Protein AF-A0A2N9EE31-F1 (afdb_monomer_lite)

Structure (mmCIF, N/CA/C/O backbone):
data_AF-A0A2N9EE31-F1
#
_entry.id   AF-A0A2N9EE31-F1
#
loop_
_atom_site.group_PDB
_atom_site.id
_atom_site.type_symbol
_atom_site.label_atom_id
_atom_site.label_alt_id
_atom_site.label_comp_id
_atom_site.label_asym_id
_atom_site.label_entity_id
_atom_site.label_seq_id
_atom_site.pdbx_PDB_ins_code
_atom_site.Cartn_x
_atom_site.Cartn_y
_atom_site.Cartn_z
_atom_site.occupancy
_atom_site.B_iso_or_equiv
_atom_site.auth_seq_id
_atom_site.auth_comp_id
_atom_site.auth_asym_id
_atom_site.auth_atom_id
_atom_site.pdbx_PDB_model_num
ATOM 1 N N . MET A 1 1 ? -12.159 -0.636 10.890 1.00 66.38 1 MET A N 1
ATOM 2 C CA . MET A 1 1 ? -12.878 0.105 11.942 1.00 66.38 1 MET A CA 1
ATOM 3 C C . MET A 1 1 ? -12.989 1.583 11.592 1.00 66.38 1 MET A C 1
ATOM 5 O O . MET A 1 1 ? -14.072 2.003 11.221 1.00 66.38 1 MET A O 1
ATOM 9 N N . TRP A 1 2 ? -11.885 2.339 11.594 1.00 77.56 2 TRP A N 1
ATOM 10 C CA . TRP A 1 2 ? -11.902 3.805 11.440 1.00 77.56 2 TRP A CA 1
ATOM 11 C C . TRP A 1 2 ? -12.565 4.321 10.157 1.00 77.56 2 TRP A C 1
ATOM 13 O O . TRP A 1 2 ? -13.360 5.248 10.208 1.00 77.56 2 TRP A O 1
ATOM 23 N N . LEU A 1 3 ? -12.313 3.660 9.021 1.00 80.19 3 LEU A N 1
ATOM 24 C CA . LEU A 1 3 ? -12.862 4.041 7.709 1.00 80.19 3 LEU A CA 1
ATOM 25 C C . LEU A 1 3 ? -14.396 3.980 7.617 1.00 80.19 3 LEU A C 1
ATOM 27 O O . LEU A 1 3 ? -14.963 4.427 6.628 1.00 80.19 3 LEU A O 1
ATOM 31 N N . LYS A 1 4 ? -15.066 3.362 8.595 1.00 77.62 4 LYS A N 1
ATOM 32 C CA . LYS A 1 4 ? -16.527 3.205 8.635 1.00 77.62 4 LYS A CA 1
ATOM 33 C C . LYS A 1 4 ? -17.184 4.123 9.668 1.00 77.62 4 LYS A C 1
ATOM 35 O O . LYS A 1 4 ? -18.360 3.956 9.961 1.00 77.62 4 LYS A O 1
ATOM 40 N N . THR A 1 5 ? -16.422 5.027 10.277 1.00 80.38 5 THR A N 1
ATOM 41 C CA . THR A 1 5 ? -16.900 5.906 11.344 1.00 80.38 5 THR A CA 1
ATOM 42 C C . THR A 1 5 ? -17.135 7.308 10.805 1.00 80.38 5 THR A C 1
ATOM 44 O O . THR A 1 5 ? -16.243 7.887 10.184 1.00 80.38 5 THR A O 1
ATOM 47 N N . ASP A 1 6 ? -18.314 7.859 11.079 1.00 83.31 6 ASP A N 1
ATOM 48 C CA . ASP A 1 6 ? -18.670 9.217 10.670 1.00 83.31 6 ASP A CA 1
ATOM 49 C C . ASP A 1 6 ? -17.700 10.247 11.266 1.00 83.31 6 ASP A C 1
ATOM 51 O O . ASP A 1 6 ? -17.291 10.152 12.430 1.00 83.31 6 ASP A O 1
ATOM 55 N N . GLY A 1 7 ? -17.306 11.230 10.455 1.00 86.81 7 GLY A N 1
ATOM 56 C CA . GLY A 1 7 ? -16.343 12.260 10.846 1.00 86.81 7 GLY A CA 1
ATOM 57 C C . GLY A 1 7 ? -14.874 11.823 10.798 1.00 86.81 7 GLY A C 1
ATOM 58 O O . GLY A 1 7 ? -14.000 12.603 11.171 1.00 86.81 7 GLY A O 1
ATOM 59 N N . PHE A 1 8 ? -14.564 10.584 10.391 1.00 89.69 8 PHE A N 1
ATOM 60 C CA . PHE A 1 8 ? -13.181 10.094 10.340 1.00 89.69 8 PHE A CA 1
ATOM 61 C C . PHE A 1 8 ? -12.288 10.947 9.429 1.00 89.69 8 PHE A C 1
ATOM 63 O O . PHE A 1 8 ? -11.183 11.315 9.825 1.00 89.69 8 PHE A O 1
ATOM 70 N N . ILE A 1 9 ? -12.757 11.275 8.222 1.00 92.62 9 ILE A N 1
ATOM 71 C CA . ILE A 1 9 ? -11.966 12.009 7.224 1.00 92.62 9 ILE A CA 1
ATOM 72 C C . ILE A 1 9 ? -11.660 13.426 7.713 1.00 92.62 9 ILE A C 1
ATOM 74 O O . ILE A 1 9 ? -10.541 13.912 7.563 1.00 92.62 9 ILE A O 1
ATOM 78 N N . GLU A 1 10 ? -12.631 14.072 8.348 1.00 92.81 10 GLU A N 1
ATOM 79 C CA . GLU A 1 10 ? -12.525 15.406 8.926 1.00 92.81 10 GLU A CA 1
ATOM 80 C C . GLU A 1 10 ? -11.515 15.431 10.078 1.00 92.81 10 GLU A C 1
ATOM 82 O O . GLU A 1 10 ? -10.680 16.333 10.141 1.00 92.81 10 GLU A O 1
ATOM 87 N N . GLN A 1 11 ? -11.533 14.413 10.945 1.00 92.62 11 GLN A N 1
ATOM 88 C CA . GLN A 1 11 ? -10.556 14.278 12.031 1.00 92.62 11 GLN A CA 1
ATOM 89 C C . GLN A 1 11 ? -9.138 14.082 11.492 1.00 92.62 11 GLN A C 1
ATOM 91 O O . GLN A 1 11 ? -8.217 14.788 11.903 1.00 92.62 11 GLN A O 1
ATOM 96 N N . VAL A 1 12 ? -8.966 13.174 10.523 1.00 94.50 12 VAL A N 1
ATOM 97 C CA . VAL A 1 12 ? -7.667 12.951 9.873 1.00 94.50 12 VAL A CA 1
ATOM 98 C C . VAL A 1 12 ? -7.167 14.237 9.224 1.00 94.50 12 VAL A C 1
ATOM 100 O O . VAL A 1 12 ? -5.999 14.569 9.392 1.00 94.50 12 VAL A O 1
ATOM 103 N N . ARG A 1 13 ? -8.033 14.989 8.532 1.00 95.12 13 ARG A N 1
ATOM 104 C CA . ARG A 1 13 ? -7.669 16.277 7.926 1.00 95.12 13 ARG A CA 1
ATOM 105 C C . ARG A 1 13 ? -7.151 17.255 8.980 1.00 95.12 13 ARG A C 1
ATOM 107 O O . ARG A 1 13 ? -6.098 17.847 8.774 1.00 95.12 13 ARG A O 1
ATOM 114 N N . GLY A 1 14 ? -7.847 17.372 10.112 1.00 94.69 14 GLY A N 1
ATOM 115 C CA . GLY A 1 14 ? -7.429 18.221 11.229 1.00 94.69 14 GLY A CA 1
ATOM 116 C C . GLY A 1 14 ? -6.035 17.870 11.756 1.00 94.69 14 GLY A C 1
ATOM 117 O O . GLY A 1 14 ? -5.160 18.734 11.791 1.00 94.69 14 GLY A O 1
ATOM 118 N N . TRP A 1 15 ? -5.800 16.600 12.101 1.00 94.81 15 TRP A N 1
ATOM 119 C CA . TRP A 1 15 ? -4.506 16.138 12.632 1.00 94.81 15 TRP A CA 1
ATOM 120 C C . TRP A 1 15 ? -3.368 16.211 11.608 1.00 94.81 15 TRP A C 1
ATOM 122 O O . TRP A 1 15 ? -2.215 16.504 11.943 1.00 94.81 15 TRP A O 1
ATOM 132 N N . TRP A 1 16 ? -3.684 15.956 10.339 1.00 94.94 16 TRP A N 1
ATOM 133 C CA . TRP A 1 16 ? -2.707 16.000 9.259 1.00 94.94 16 TRP A CA 1
ATOM 134 C C . TRP A 1 16 ? -2.217 17.425 9.001 1.00 94.94 16 TRP A C 1
ATOM 136 O O . TRP A 1 16 ? -1.012 17.654 8.897 1.00 94.94 16 TRP A O 1
ATOM 146 N N . SER A 1 17 ? -3.140 18.392 8.960 1.00 90.81 17 SER A N 1
ATOM 147 C CA . SER A 1 17 ? -2.825 19.807 8.751 1.00 90.81 17 SER A CA 1
ATOM 148 C C . SER A 1 17 ? -2.138 20.462 9.954 1.00 90.81 17 SER A C 1
ATOM 150 O O . SER A 1 17 ? -1.368 21.398 9.762 1.00 90.81 17 SER A O 1
ATOM 152 N N . SER A 1 18 ? -2.361 19.978 11.183 1.00 87.25 18 SER A N 1
ATOM 153 C CA . SER A 1 18 ? -1.690 20.515 12.379 1.00 87.25 18 SER A CA 1
ATOM 154 C C . SER A 1 18 ? -0.228 20.081 12.522 1.00 87.25 18 SER A C 1
ATOM 156 O O . SER A 1 18 ? 0.504 20.628 13.343 1.00 87.25 18 SER A O 1
ATOM 158 N N . SER A 1 19 ? 0.203 19.081 11.755 1.00 78.31 19 SER A N 1
ATOM 159 C CA . SER A 1 19 ? 1.535 18.495 11.865 1.00 78.31 19 SER A CA 1
ATOM 160 C C . SER A 1 19 ? 2.521 19.191 10.921 1.00 78.31 19 SER A C 1
ATOM 162 O O . SER A 1 19 ? 2.548 18.903 9.724 1.00 78.31 19 SER A O 1
ATOM 164 N N . THR A 1 20 ? 3.364 20.081 11.450 1.00 76.62 20 THR A N 1
ATOM 165 C CA . THR A 1 20 ? 4.444 20.737 10.693 1.00 76.62 20 THR A CA 1
ATOM 166 C C . THR A 1 20 ? 5.812 20.206 11.119 1.00 76.62 20 THR A C 1
ATOM 168 O O . THR A 1 20 ? 6.133 20.121 12.303 1.00 76.62 20 THR A O 1
ATOM 171 N N . PHE A 1 21 ? 6.638 19.831 10.141 1.00 76.94 21 PHE A N 1
ATOM 172 C CA . PHE A 1 21 ? 8.002 19.357 10.373 1.00 76.94 21 PHE A CA 1
ATOM 173 C C . PHE A 1 21 ? 8.948 20.067 9.393 1.00 76.94 21 PHE A C 1
ATOM 175 O O . PHE A 1 21 ? 8.717 19.988 8.188 1.00 76.94 21 PHE A O 1
ATOM 182 N N . PRO A 1 22 ? 10.007 20.751 9.857 1.00 73.06 22 PRO A N 1
ATOM 183 C CA . PRO A 1 22 ? 10.984 21.377 8.973 1.00 73.06 22 PRO A CA 1
ATOM 184 C C . PRO A 1 22 ? 12.011 20.328 8.531 1.00 73.06 22 PRO A C 1
ATOM 186 O O . PRO A 1 22 ? 13.068 20.172 9.139 1.00 73.06 22 PRO A O 1
ATOM 189 N N . SER A 1 23 ? 11.672 19.530 7.521 1.00 88.25 23 SER A N 1
ATOM 190 C CA . SER A 1 23 ? 12.564 18.489 7.001 1.00 88.25 23 SER A CA 1
ATOM 191 C C . SER A 1 23 ? 12.248 18.160 5.543 1.00 88.25 23 SER A C 1
ATOM 193 O O . SER A 1 23 ? 11.432 18.833 4.916 1.00 88.25 23 SER A O 1
ATOM 195 N N . SER A 1 24 ? 12.902 17.141 4.988 1.00 93.12 24 SER A N 1
ATOM 196 C CA . SER A 1 24 ? 12.650 16.715 3.615 1.00 93.12 24 SER A CA 1
ATOM 197 C C . SER A 1 24 ? 11.222 16.159 3.442 1.00 93.12 24 SER A C 1
ATOM 199 O O . SER A 1 24 ? 10.631 15.682 4.419 1.00 93.12 24 SER A O 1
ATOM 201 N N . PRO A 1 25 ? 10.635 16.201 2.231 1.00 95.94 25 PRO A N 1
ATOM 202 C CA . PRO A 1 25 ? 9.263 15.743 1.995 1.00 95.94 25 PRO A CA 1
ATOM 203 C C . PRO A 1 25 ? 8.963 14.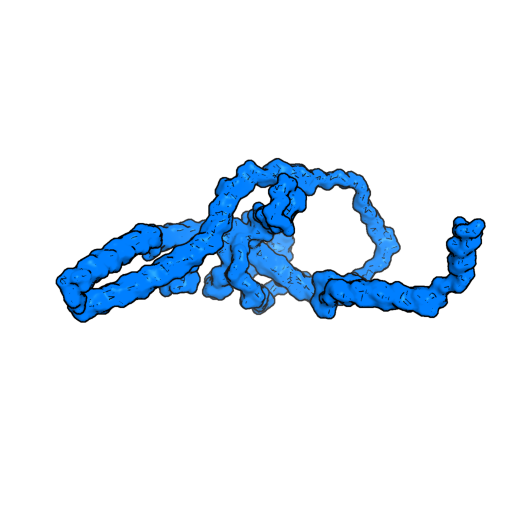329 2.511 1.00 95.94 25 PRO A C 1
ATOM 205 O O . PRO A 1 25 ? 7.965 14.099 3.195 1.00 95.94 25 PRO A O 1
ATOM 208 N N . SER A 1 26 ? 9.852 13.372 2.258 1.00 95.38 26 SER A N 1
ATOM 209 C CA . SER A 1 26 ? 9.726 11.992 2.732 1.00 95.38 26 SER A CA 1
ATOM 210 C C . SER A 1 26 ? 9.837 11.877 4.250 1.00 95.38 26 SER A C 1
ATOM 212 O O . SER A 1 26 ? 9.123 11.072 4.858 1.00 95.38 26 SER A O 1
ATOM 214 N N . HIS A 1 27 ? 10.657 12.713 4.890 1.00 94.69 27 HIS A N 1
ATOM 215 C CA . HIS A 1 27 ? 10.697 12.807 6.344 1.00 94.69 27 HIS A CA 1
ATOM 216 C C . HIS A 1 27 ? 9.386 13.364 6.909 1.00 94.69 27 HIS A C 1
ATOM 218 O O . HIS A 1 27 ? 8.864 12.811 7.881 1.00 94.69 27 HIS A O 1
ATOM 224 N N . ILE A 1 28 ? 8.838 14.424 6.302 1.00 95.12 28 ILE A N 1
ATOM 225 C CA . ILE A 1 28 ? 7.544 15.013 6.675 1.00 95.12 28 ILE A CA 1
ATOM 226 C C . ILE A 1 28 ? 6.454 13.945 6.587 1.00 95.12 28 ILE A C 1
ATOM 228 O O . ILE A 1 28 ? 5.760 13.705 7.574 1.00 95.12 28 ILE A O 1
ATOM 232 N N . MET A 1 29 ? 6.361 13.239 5.458 1.00 95.50 29 MET A N 1
ATOM 233 C CA . MET A 1 29 ? 5.387 12.167 5.247 1.00 95.50 29 MET A CA 1
ATOM 234 C C . MET A 1 29 ? 5.514 11.062 6.306 1.00 95.50 29 MET A C 1
ATOM 236 O O . MET A 1 29 ? 4.527 10.677 6.936 1.00 95.50 29 MET A O 1
ATOM 240 N N . ALA A 1 30 ? 6.732 10.577 6.568 1.00 94.00 30 ALA A N 1
ATOM 241 C CA . ALA A 1 30 ? 6.974 9.551 7.584 1.00 94.00 30 ALA A CA 1
ATOM 242 C C . ALA A 1 30 ? 6.581 10.014 8.997 1.00 94.00 30 ALA A C 1
ATOM 244 O O . ALA A 1 30 ? 6.011 9.246 9.778 1.00 94.00 30 ALA A O 1
ATOM 245 N N . SER A 1 31 ? 6.888 11.266 9.336 1.00 94.00 31 SER A N 1
ATOM 246 C CA . SER A 1 31 ? 6.590 11.849 10.644 1.00 94.00 31 SER A CA 1
ATOM 247 C C . SER A 1 31 ? 5.093 12.121 10.823 1.00 94.00 31 SER A C 1
ATOM 249 O O . SER A 1 31 ? 4.554 11.776 11.875 1.00 94.00 31 SER A O 1
ATOM 251 N N . LYS A 1 32 ? 4.396 12.608 9.787 1.00 94.75 32 LYS A N 1
ATOM 252 C CA . LYS A 1 32 ? 2.933 12.773 9.780 1.00 94.75 32 LYS A CA 1
ATOM 253 C C . LYS A 1 32 ? 2.202 11.438 9.924 1.00 94.75 32 LYS A C 1
ATOM 255 O O . LYS A 1 32 ? 1.330 11.318 10.779 1.00 94.75 32 LYS A O 1
ATOM 260 N N . LEU A 1 33 ? 2.601 10.397 9.184 1.00 94.06 33 LEU A N 1
ATOM 261 C CA . LEU A 1 33 ? 2.032 9.047 9.342 1.00 94.06 33 LEU A CA 1
ATOM 262 C C . LEU A 1 33 ? 2.227 8.512 10.768 1.00 94.06 33 LEU A C 1
ATOM 264 O O . LEU A 1 33 ? 1.312 7.933 11.356 1.00 94.06 33 LEU A O 1
ATOM 268 N N . LYS A 1 34 ? 3.414 8.722 11.352 1.00 91.62 34 LYS A N 1
ATOM 269 C CA . LYS A 1 34 ? 3.702 8.309 12.731 1.00 91.62 34 LYS A CA 1
ATOM 270 C C . LYS A 1 34 ? 2.840 9.060 13.750 1.00 91.62 34 LYS A C 1
ATOM 272 O O . LYS A 1 34 ? 2.329 8.417 14.666 1.00 91.62 34 LYS A O 1
ATOM 277 N N . ALA A 1 35 ? 2.693 10.377 13.607 1.00 92.75 35 ALA A N 1
ATOM 278 C CA . ALA A 1 35 ? 1.849 11.197 14.476 1.00 92.75 35 ALA A CA 1
ATOM 279 C C . ALA A 1 35 ? 0.381 10.760 14.378 1.00 92.75 35 ALA A C 1
ATOM 281 O O . ALA A 1 35 ? -0.207 10.363 15.382 1.00 92.75 35 ALA A O 1
ATOM 282 N N . LEU A 1 36 ? -0.138 10.641 13.152 1.00 93.56 36 LEU A N 1
ATOM 283 C CA . LEU A 1 36 ? -1.508 10.209 12.888 1.00 93.56 36 LEU A CA 1
ATOM 284 C C . LEU A 1 36 ? -1.822 8.840 13.503 1.00 93.56 36 LEU A C 1
ATOM 286 O O . LEU A 1 36 ? -2.906 8.618 14.035 1.00 93.56 36 LEU A O 1
ATOM 290 N N . LYS A 1 37 ? -0.871 7.901 13.467 1.00 89.81 37 LYS A N 1
ATOM 291 C CA . LYS A 1 37 ? -1.027 6.594 14.122 1.00 89.81 37 LYS A CA 1
ATOM 292 C C . LYS A 1 37 ? -1.270 6.732 15.629 1.00 89.81 37 LYS A C 1
ATOM 294 O O . LYS A 1 37 ? -2.012 5.934 16.204 1.00 89.81 37 LYS A O 1
ATOM 299 N N . MET A 1 38 ? -0.627 7.701 16.279 1.00 88.69 38 MET A N 1
ATOM 300 C CA . MET A 1 38 ? -0.815 7.972 17.705 1.00 88.69 38 MET A CA 1
ATOM 301 C C . MET A 1 38 ? -2.157 8.635 17.979 1.00 88.69 38 MET A C 1
ATOM 303 O O . MET A 1 38 ? -2.871 8.165 18.867 1.00 88.69 38 MET A O 1
ATOM 307 N N . ASP A 1 39 ? -2.547 9.607 17.162 1.00 90.69 39 ASP A N 1
ATOM 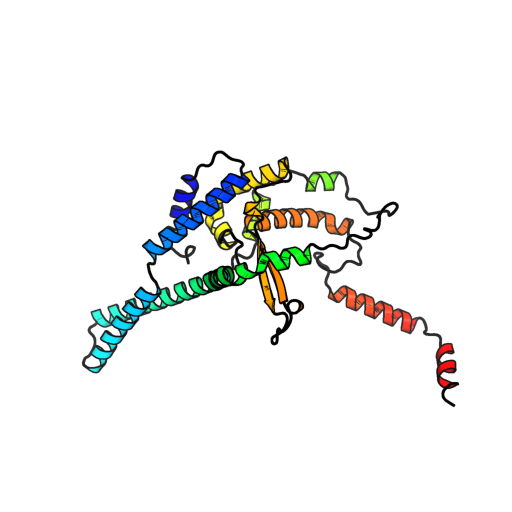308 C CA . ASP A 1 39 ? -3.854 10.257 17.273 1.00 90.69 39 ASP A CA 1
ATOM 309 C C . ASP A 1 39 ? -4.993 9.253 17.082 1.00 90.69 39 ASP A C 1
ATOM 311 O O . ASP A 1 39 ? -5.913 9.188 17.894 1.00 90.69 39 ASP A O 1
ATOM 315 N N . LEU A 1 40 ? -4.883 8.362 16.091 1.00 88.31 40 LEU A N 1
ATOM 316 C CA . LEU A 1 40 ? -5.856 7.293 15.865 1.00 88.31 40 LEU A CA 1
ATOM 317 C C . LEU A 1 40 ? -5.926 6.305 17.023 1.00 88.31 40 LEU A C 1
ATOM 319 O O . LEU A 1 40 ? -7.012 5.843 17.368 1.00 88.31 40 LEU A O 1
ATOM 323 N N . LYS A 1 41 ? -4.793 5.983 17.653 1.00 84.50 41 LYS A N 1
ATOM 324 C CA . LYS A 1 41 ? -4.779 5.119 18.838 1.00 84.50 41 LYS A CA 1
ATOM 325 C C . LYS A 1 41 ? -5.519 5.779 20.004 1.00 84.50 41 LYS A C 1
ATOM 327 O O . LYS A 1 41 ? -6.301 5.107 20.676 1.00 84.50 41 LYS A O 1
ATOM 332 N N . GLN A 1 42 ? -5.302 7.076 20.215 1.00 86.12 42 GLN A N 1
ATOM 333 C CA . GLN A 1 42 ? -5.983 7.847 21.253 1.00 86.12 42 GLN A CA 1
ATOM 334 C C . GLN A 1 42 ? -7.478 8.007 20.956 1.00 86.12 42 GLN A C 1
ATOM 336 O O . GLN A 1 42 ? -8.313 7.794 21.831 1.00 86.12 42 GLN A O 1
ATOM 341 N N . TRP A 1 43 ? -7.832 8.316 19.711 1.00 86.00 43 TRP A N 1
ATOM 342 C CA . TRP A 1 43 ? -9.217 8.419 19.264 1.00 86.00 43 TRP A CA 1
ATOM 343 C C . TRP A 1 43 ? -9.957 7.093 19.392 1.00 86.00 43 TRP A C 1
ATOM 345 O O . TRP A 1 43 ? -11.114 7.057 19.803 1.00 86.00 43 TRP A O 1
ATOM 355 N N . ASN A 1 44 ? -9.272 5.982 19.118 1.00 82.56 44 ASN A N 1
ATOM 356 C CA . ASN A 1 44 ? -9.847 4.659 19.284 1.00 82.56 44 ASN A CA 1
ATOM 357 C C . ASN A 1 44 ? -10.234 4.383 20.746 1.00 82.56 44 ASN A C 1
ATOM 359 O O . ASN A 1 44 ? -11.310 3.849 21.010 1.00 82.56 44 ASN A O 1
ATOM 363 N N . LEU A 1 45 ? -9.377 4.788 21.691 1.00 79.06 45 LEU A N 1
ATOM 364 C CA . LEU A 1 45 ? -9.641 4.678 23.127 1.00 79.06 45 LEU A CA 1
ATOM 365 C C . LEU A 1 45 ? -10.837 5.533 23.563 1.00 79.06 45 LEU A C 1
ATOM 367 O O . LEU A 1 45 ? -11.652 5.066 24.352 1.00 79.06 45 LEU A O 1
ATOM 371 N N . THR A 1 46 ? -10.963 6.761 23.059 1.00 81.69 46 THR A N 1
ATOM 372 C CA . THR A 1 46 ? -12.017 7.688 23.502 1.00 81.69 46 THR A CA 1
ATOM 373 C C . THR A 1 46 ? -13.367 7.446 22.831 1.00 81.69 46 THR A C 1
ATOM 375 O O . THR A 1 46 ? -14.396 7.597 23.484 1.00 81.69 46 THR A O 1
ATOM 378 N N . LYS A 1 47 ? -13.394 7.071 21.545 1.00 76.00 47 LYS A N 1
ATOM 379 C CA . LYS A 1 47 ? -14.642 6.870 20.789 1.00 76.00 47 LYS A CA 1
ATOM 380 C C . LYS A 1 47 ? -15.257 5.491 20.963 1.00 76.00 47 LYS A C 1
ATOM 382 O O . LYS A 1 47 ? -16.469 5.403 21.126 1.00 76.00 47 LYS A O 1
ATOM 387 N N . PHE A 1 48 ? -14.452 4.434 20.896 1.00 72.69 48 PHE A N 1
ATOM 388 C CA . PHE A 1 48 ? -14.963 3.059 20.956 1.00 72.69 48 PHE A CA 1
ATOM 389 C C . PHE A 1 48 ? -14.801 2.448 22.349 1.00 72.69 48 PHE A C 1
ATOM 391 O O . PHE A 1 48 ? -15.503 1.498 22.686 1.00 72.69 48 PHE A O 1
ATOM 398 N N . GLY A 1 49 ? -13.915 3.002 23.185 1.00 73.00 49 GLY A N 1
ATOM 399 C CA . GLY A 1 49 ? -13.643 2.457 24.510 1.00 73.00 49 GLY A CA 1
ATOM 400 C C . GLY A 1 49 ? -13.142 1.014 24.439 1.00 73.00 49 GLY A C 1
ATOM 401 O O . GLY A 1 49 ? -12.527 0.584 23.460 1.00 73.00 49 GLY A O 1
ATOM 402 N N . ASN A 1 50 ? -13.402 0.248 25.497 1.00 74.06 50 ASN A N 1
ATOM 403 C CA . ASN A 1 50 ? -13.151 -1.185 25.482 1.00 74.06 50 ASN A CA 1
ATOM 404 C C . ASN A 1 50 ? -14.377 -1.916 24.907 1.00 74.06 50 ASN A C 1
ATOM 406 O O . ASN A 1 50 ? -15.370 -2.104 25.609 1.00 74.06 50 ASN A O 1
ATOM 410 N N . ILE A 1 51 ? -14.290 -2.319 23.637 1.00 74.31 51 ILE A N 1
ATOM 411 C CA . ILE A 1 51 ? -15.355 -3.043 22.920 1.00 74.31 51 ILE A CA 1
ATOM 412 C C . ILE A 1 51 ? -15.765 -4.319 23.673 1.00 74.31 51 ILE A C 1
ATOM 414 O O . ILE A 1 51 ? -16.958 -4.580 23.797 1.00 74.31 51 ILE A O 1
ATOM 418 N N . ASP A 1 52 ? -14.812 -5.049 24.264 1.00 71.81 52 ASP A N 1
ATOM 419 C CA . ASP A 1 52 ? -15.089 -6.249 25.074 1.00 71.81 52 ASP A CA 1
ATOM 420 C C . ASP A 1 52 ? -15.923 -5.902 26.321 1.00 71.81 52 ASP A C 1
ATOM 422 O O . ASP A 1 52 ? -16.903 -6.572 26.642 1.00 71.81 52 ASP A O 1
ATOM 426 N N . PHE A 1 53 ? -15.621 -4.782 26.984 1.00 78.25 53 PHE A N 1
ATOM 427 C CA . PHE A 1 53 ? -16.431 -4.314 28.112 1.00 78.25 53 PHE A CA 1
ATOM 428 C C . PHE A 1 53 ? -17.854 -3.921 27.682 1.00 78.25 53 PHE A C 1
ATOM 430 O O . PHE A 1 53 ? -18.823 -4.248 28.369 1.00 78.25 53 PHE A O 1
ATOM 437 N N . GLN A 1 54 ? -18.002 -3.243 26.539 1.00 79.75 54 GLN A N 1
ATOM 438 C CA . GLN A 1 54 ? -19.316 -2.864 26.013 1.00 79.75 54 GLN A CA 1
ATOM 439 C C . GLN A 1 54 ? -20.152 -4.084 25.609 1.00 79.75 54 GLN A C 1
ATOM 441 O O . GLN A 1 54 ? -21.335 -4.140 25.946 1.00 79.75 54 GLN A O 1
ATOM 446 N N . GLN A 1 55 ? -19.550 -5.077 24.948 1.00 81.19 55 GLN A N 1
ATOM 447 C CA . GLN A 1 55 ? -20.218 -6.337 24.613 1.00 81.19 55 GLN A CA 1
ATOM 448 C C . GLN A 1 55 ? -20.703 -7.068 25.867 1.00 81.19 55 GLN A C 1
ATOM 450 O O . GLN A 1 55 ? -21.870 -7.444 25.931 1.00 81.19 55 GLN A O 1
ATOM 455 N N . ARG A 1 56 ? -19.857 -7.208 26.900 1.00 84.62 56 ARG A N 1
ATOM 456 C CA . ARG A 1 56 ? -20.254 -7.845 28.171 1.00 84.62 56 ARG A CA 1
ATOM 457 C C . ARG A 1 56 ? -21.430 -7.131 28.832 1.00 84.62 56 ARG A C 1
ATOM 459 O O . ARG A 1 56 ? -22.343 -7.788 29.322 1.00 84.62 56 ARG A O 1
ATOM 466 N N . LYS A 1 57 ? -21.436 -5.794 28.815 1.00 87.62 57 LYS A N 1
ATOM 467 C CA . LYS A 1 57 ? -22.544 -4.993 29.353 1.00 87.62 57 LYS A CA 1
ATOM 468 C C . LYS A 1 57 ? -23.850 -5.225 28.581 1.00 87.62 57 LYS A C 1
ATOM 470 O O . LYS A 1 57 ? -24.895 -5.378 29.207 1.00 87.62 57 LYS A O 1
ATOM 475 N N . LEU A 1 58 ? -23.794 -5.259 27.247 1.00 87.12 58 LEU A N 1
ATOM 476 C CA . LEU A 1 58 ? -24.962 -5.527 26.398 1.00 87.12 58 LEU A CA 1
ATOM 477 C C . LEU A 1 58 ? -25.493 -6.952 26.591 1.00 87.12 58 LEU A C 1
ATOM 479 O O . LEU A 1 58 ? -26.698 -7.130 26.737 1.00 87.12 58 LEU A O 1
ATOM 483 N N . LEU A 1 59 ? -24.606 -7.948 26.659 1.00 88.25 59 LEU A N 1
ATOM 484 C CA . LEU A 1 59 ? -24.971 -9.340 26.932 1.00 88.25 59 LEU A CA 1
ATOM 485 C C . LEU A 1 59 ? -25.649 -9.493 28.299 1.00 88.25 59 LEU A C 1
ATOM 487 O O . LEU A 1 59 ? -26.665 -10.175 28.397 1.00 88.25 59 LEU A O 1
ATOM 491 N N . TYR A 1 60 ? -25.136 -8.821 29.334 1.00 89.81 60 TYR A N 1
ATOM 492 C CA . TYR A 1 60 ? -25.752 -8.838 30.662 1.00 89.81 60 TYR A CA 1
ATOM 493 C C . TYR A 1 60 ? -27.156 -8.215 30.657 1.00 89.81 60 TYR A C 1
ATOM 495 O O . TYR A 1 60 ? -28.100 -8.826 31.148 1.00 89.81 60 TYR A O 1
ATOM 503 N N . ALA A 1 61 ? -27.325 -7.042 30.037 1.00 89.25 61 ALA A N 1
ATOM 504 C CA . ALA A 1 61 ? -28.630 -6.384 29.935 1.00 89.25 61 ALA A CA 1
ATOM 505 C C . ALA A 1 61 ? -29.648 -7.203 29.113 1.00 89.25 61 ALA A C 1
ATOM 507 O O . ALA A 1 61 ? -30.833 -7.247 29.445 1.00 89.25 61 ALA A O 1
ATOM 508 N N . LEU A 1 62 ? -29.195 -7.884 28.053 1.00 90.31 62 LEU A N 1
ATOM 509 C CA . LEU A 1 62 ? -30.032 -8.810 27.286 1.00 90.31 62 LEU A CA 1
ATOM 510 C C . LEU A 1 62 ? -30.461 -10.013 28.128 1.00 90.31 62 LEU A C 1
ATOM 512 O O . LEU A 1 62 ? -31.626 -10.403 28.061 1.00 90.31 62 LEU A O 1
ATOM 516 N N . HIS A 1 63 ? -29.553 -10.558 28.940 1.00 90.25 63 HIS A N 1
ATOM 517 C CA . HIS A 1 63 ? -29.861 -11.652 29.853 1.00 90.25 63 HIS A CA 1
ATOM 518 C C . HIS A 1 63 ? -30.909 -11.246 30.901 1.00 90.25 63 HIS A C 1
ATOM 520 O O . HIS A 1 63 ? -31.876 -11.977 31.100 1.00 90.25 63 HIS A O 1
ATOM 526 N N . GLU A 1 64 ? -30.803 -10.052 31.497 1.00 91.00 64 GLU A N 1
ATOM 527 C CA . GLU A 1 64 ? -31.824 -9.541 32.428 1.00 91.00 64 GLU A CA 1
ATOM 528 C C . GLU A 1 64 ? -33.213 -9.446 31.777 1.00 91.00 64 GLU A C 1
ATOM 530 O O . GLU A 1 64 ? -34.218 -9.836 32.376 1.00 91.00 64 GLU A O 1
ATOM 535 N N . LEU A 1 65 ? -33.286 -8.981 30.525 1.00 87.56 65 LEU A N 1
ATOM 536 C CA . LEU A 1 65 ? -34.547 -8.923 29.778 1.00 87.56 65 LEU A CA 1
ATOM 537 C C . LEU A 1 65 ? -35.109 -10.314 29.451 1.00 87.56 65 LEU A C 1
ATOM 539 O O . LEU A 1 65 ? -36.326 -10.469 29.349 1.00 87.56 65 LEU A O 1
ATOM 543 N N . GLU A 1 66 ? -34.258 -11.326 29.279 1.00 86.75 66 GLU A N 1
ATOM 544 C CA . GLU A 1 66 ? -34.697 -12.711 29.085 1.00 86.75 66 GLU A CA 1
ATOM 545 C C . GLU A 1 66 ? -35.250 -13.323 30.367 1.00 86.75 66 GLU A C 1
ATOM 547 O O . GLU A 1 66 ? -36.345 -13.883 30.328 1.00 86.75 66 GLU A O 1
ATOM 552 N N . VAL A 1 67 ? -34.589 -13.098 31.504 1.00 89.44 67 VAL A N 1
ATOM 553 C CA . VAL A 1 67 ? -35.094 -13.497 32.827 1.00 89.44 67 VAL A CA 1
ATOM 554 C C . VAL A 1 67 ? -36.435 -12.815 33.134 1.00 89.44 67 VAL A C 1
ATOM 556 O O . VAL A 1 67 ? -37.368 -13.441 33.639 1.00 89.44 67 VAL A O 1
ATOM 559 N N . LEU A 1 68 ? -36.596 -11.534 32.788 1.00 87.81 68 LEU A N 1
ATOM 560 C CA . LEU A 1 68 ? -37.880 -10.840 32.938 1.00 87.81 68 LEU A CA 1
ATOM 561 C C . LEU A 1 68 ? -38.971 -11.426 32.035 1.00 87.81 68 LEU A C 1
ATOM 563 O O . LEU A 1 68 ? -40.123 -11.493 32.461 1.00 87.81 68 LEU A O 1
ATOM 567 N N . ARG A 1 69 ? -38.620 -11.880 30.824 1.00 83.25 69 ARG A N 1
ATOM 568 C CA . ARG A 1 69 ? -39.557 -12.514 29.881 1.00 83.25 69 ARG A CA 1
ATOM 569 C C . ARG A 1 69 ? -40.104 -13.844 30.401 1.00 83.25 69 ARG A C 1
ATOM 571 O O . ARG A 1 69 ? -41.236 -14.190 30.081 1.00 83.25 69 ARG A O 1
ATOM 578 N N . GLU A 1 70 ? -39.315 -14.586 31.175 1.00 85.94 70 GLU A N 1
ATOM 579 C CA . GLU A 1 70 ? -39.757 -15.840 31.805 1.00 85.94 70 GLU A CA 1
ATOM 580 C C . GLU A 1 70 ? -40.825 -15.600 32.877 1.00 85.94 70 GLU A C 1
ATOM 582 O O . GLU A 1 70 ? -41.705 -16.434 33.074 1.00 85.94 70 GLU A O 1
ATOM 587 N N . ASN A 1 71 ? -40.786 -14.434 33.527 1.00 85.69 71 ASN A N 1
ATOM 588 C CA . ASN A 1 71 ? -41.695 -14.082 34.614 1.00 85.69 71 ASN A CA 1
ATOM 589 C C . ASN A 1 71 ? -42.901 -13.243 34.156 1.00 85.69 71 ASN A C 1
ATOM 591 O O . ASN A 1 71 ? -43.966 -13.310 34.770 1.00 85.69 71 ASN A O 1
ATOM 595 N N . ARG A 1 72 ? -42.755 -12.427 33.100 1.00 91.06 72 ARG A N 1
ATOM 596 C CA . ARG A 1 72 ? -43.827 -11.568 32.573 1.00 91.06 72 ARG A CA 1
ATOM 597 C C . ARG A 1 72 ? -43.668 -11.228 31.094 1.00 91.06 72 ARG A C 1
ATOM 599 O O . ARG A 1 72 ? -42.582 -11.261 30.524 1.00 91.06 72 ARG A O 1
ATOM 606 N N . VAL A 1 73 ? -44.759 -10.766 30.487 1.00 86.50 73 VAL A N 1
ATOM 607 C CA . VAL A 1 73 ? -44.713 -10.167 29.148 1.00 86.50 73 VAL A CA 1
ATOM 608 C C . VAL A 1 73 ? -43.930 -8.848 29.199 1.00 86.50 73 VAL A C 1
ATOM 610 O O . VAL A 1 73 ? -44.140 -8.005 30.077 1.00 86.50 73 VAL A O 1
ATOM 613 N N . LEU A 1 74 ? -43.009 -8.672 28.250 1.00 87.12 74 LEU A N 1
ATOM 614 C CA . LEU A 1 74 ? -42.230 -7.443 28.103 1.00 87.12 74 LEU A CA 1
ATOM 615 C C . LEU A 1 74 ? -43.108 -6.305 27.572 1.00 87.12 74 LEU A C 1
ATOM 617 O O . LEU A 1 74 ? -43.908 -6.499 26.652 1.00 87.12 74 LEU A O 1
ATOM 621 N N . SER A 1 75 ? -42.913 -5.108 28.120 1.00 89.69 75 SER A N 1
ATOM 622 C CA . SER A 1 75 ? -43.530 -3.885 27.609 1.00 89.69 75 SER A CA 1
ATOM 623 C C . SER A 1 75 ? -42.983 -3.528 26.225 1.00 89.69 75 SER A C 1
ATOM 625 O O . SER A 1 75 ? -41.892 -3.947 25.832 1.00 89.69 75 SER A O 1
ATOM 627 N N . GLU A 1 76 ? -43.713 -2.705 25.476 1.00 88.44 76 GLU A N 1
ATOM 628 C CA . GLU A 1 76 ? -43.284 -2.295 24.134 1.00 88.44 76 GLU A CA 1
ATOM 629 C C . GLU A 1 76 ? -41.974 -1.485 24.154 1.00 88.44 76 GLU A C 1
ATOM 631 O O . GLU A 1 76 ? -41.131 -1.611 23.261 1.00 88.44 76 GLU A O 1
ATOM 636 N N . ALA A 1 77 ? -41.746 -0.725 25.232 1.00 87.88 77 ALA A N 1
ATOM 637 C CA . ALA A 1 77 ? -40.492 -0.018 25.472 1.00 87.88 77 ALA A CA 1
ATOM 638 C C . ALA A 1 77 ? -39.310 -0.983 25.676 1.00 87.88 77 ALA A C 1
ATOM 640 O O . ALA A 1 77 ? -38.225 -0.747 25.144 1.00 87.88 77 ALA A O 1
ATOM 641 N N . GLU A 1 78 ? -39.522 -2.090 26.392 1.00 87.69 78 GLU A N 1
ATOM 642 C CA . GLU A 1 78 ? -38.503 -3.118 26.640 1.00 87.69 78 GLU A CA 1
ATOM 643 C C . GLU A 1 78 ? -38.210 -3.952 25.395 1.00 87.69 78 GLU A C 1
ATOM 645 O O . GLU A 1 78 ? -37.049 -4.248 25.123 1.00 87.69 78 GLU A O 1
ATOM 650 N N . LYS A 1 79 ? -39.228 -4.276 24.587 1.00 85.75 79 LYS A N 1
ATOM 651 C CA . LYS A 1 79 ? -39.022 -4.917 23.277 1.00 85.75 79 LYS A CA 1
ATOM 652 C C . LYS A 1 79 ? -38.209 -4.022 22.344 1.00 85.75 79 LYS A C 1
ATOM 654 O O . LYS A 1 79 ? -37.247 -4.484 21.733 1.00 85.75 79 LYS A O 1
ATOM 659 N N . SER A 1 80 ? -38.546 -2.733 22.295 1.00 87.81 80 SER A N 1
ATOM 660 C CA . SER A 1 80 ? -37.799 -1.736 21.521 1.00 87.81 80 SER A CA 1
ATOM 661 C C . SER A 1 80 ? -36.364 -1.571 22.036 1.00 87.81 80 SER A C 1
ATOM 663 O O . SER A 1 80 ? -35.429 -1.435 21.249 1.00 87.81 80 SER A O 1
ATOM 665 N N . ALA A 1 81 ? -36.155 -1.608 23.357 1.00 86.69 81 ALA A N 1
ATOM 666 C CA . ALA A 1 81 ? -34.822 -1.593 23.955 1.00 86.69 81 ALA A CA 1
ATOM 667 C C . ALA A 1 81 ? -34.022 -2.858 23.612 1.00 86.69 81 ALA A C 1
ATOM 669 O O . ALA A 1 81 ? -32.874 -2.730 23.194 1.00 86.69 81 ALA A O 1
ATOM 670 N N . LYS A 1 82 ? -34.636 -4.048 23.694 1.00 87.06 82 LYS A N 1
ATOM 671 C CA . LYS A 1 82 ? -34.021 -5.323 23.296 1.00 87.06 82 LYS A CA 1
ATOM 672 C C . LYS A 1 82 ? -33.569 -5.288 21.836 1.00 87.06 82 LYS A C 1
ATOM 674 O O . LYS A 1 82 ? -32.432 -5.644 21.551 1.00 87.06 82 LYS A O 1
ATOM 679 N N . ALA A 1 83 ? -34.426 -4.816 20.929 1.00 87.06 83 ALA A N 1
ATOM 680 C CA . ALA A 1 83 ? -34.091 -4.692 19.512 1.00 87.06 83 ALA A CA 1
ATOM 681 C C . ALA A 1 83 ? -32.872 -3.780 19.289 1.00 87.06 83 ALA A C 1
ATOM 683 O O . ALA A 1 83 ? -31.930 -4.180 18.611 1.00 87.06 83 ALA A O 1
ATOM 684 N N . ARG A 1 84 ? -32.838 -2.602 19.932 1.00 89.12 84 ARG A N 1
ATOM 685 C CA . ARG A 1 84 ? -31.678 -1.692 19.871 1.00 89.12 84 ARG A CA 1
ATOM 686 C C . ARG A 1 84 ? -30.398 -2.335 20.409 1.00 89.12 84 ARG A C 1
ATOM 688 O O . ARG A 1 84 ? -29.360 -2.237 19.767 1.00 89.12 84 ARG A O 1
ATOM 695 N N . MET A 1 85 ? -30.477 -3.026 21.548 1.00 87.75 85 MET A N 1
ATOM 696 C CA . MET A 1 85 ? -29.325 -3.705 22.154 1.00 87.75 85 MET A CA 1
ATOM 697 C C . MET A 1 85 ? -28.761 -4.812 21.258 1.00 87.75 85 MET A C 1
ATOM 699 O O . MET A 1 85 ? -27.546 -4.974 21.203 1.00 87.75 85 MET A O 1
ATOM 703 N N . ILE A 1 86 ? -29.620 -5.554 20.548 1.00 85.69 86 ILE A N 1
ATOM 704 C CA . ILE A 1 86 ? -29.188 -6.562 19.568 1.00 85.69 86 ILE A CA 1
ATOM 705 C C . ILE A 1 86 ? -28.442 -5.888 18.414 1.00 85.69 86 ILE A C 1
ATOM 707 O O . ILE A 1 86 ? -27.323 -6.293 18.112 1.00 85.69 86 ILE A O 1
ATOM 711 N N . THR A 1 87 ? -28.997 -4.822 17.829 1.00 87.75 87 THR A N 1
ATOM 712 C CA . THR A 1 87 ? -28.320 -4.070 16.758 1.00 87.75 87 THR A CA 1
ATOM 713 C C . THR A 1 87 ? -26.960 -3.522 17.210 1.00 87.75 87 THR A C 1
ATOM 715 O O . THR A 1 87 ? -25.973 -3.609 16.478 1.00 87.75 87 THR A O 1
ATOM 718 N N . ASP A 1 88 ? -26.875 -2.989 18.431 1.00 85.06 88 ASP A N 1
ATOM 719 C CA . ASP A 1 88 ? -25.618 -2.485 18.993 1.00 85.06 88 ASP A CA 1
ATOM 720 C C . ASP A 1 88 ? -24.601 -3.612 19.246 1.00 85.06 88 ASP A C 1
ATOM 722 O O . ASP A 1 88 ? -23.400 -3.432 19.022 1.00 85.06 88 ASP A O 1
ATOM 726 N N . LEU A 1 89 ? -25.062 -4.792 19.672 1.00 85.25 89 LEU A N 1
ATOM 727 C CA . LEU A 1 89 ? -24.211 -5.962 19.878 1.00 85.25 89 LEU A CA 1
ATOM 728 C C . LEU A 1 89 ? -23.657 -6.493 18.550 1.00 85.25 89 LEU A C 1
ATOM 730 O O . LEU A 1 89 ? -22.453 -6.727 18.454 1.00 85.25 89 LEU A O 1
ATOM 734 N N . GLU A 1 90 ? -24.496 -6.623 17.520 1.00 85.75 90 GLU A N 1
ATOM 735 C CA . GLU A 1 90 ? -24.079 -7.016 16.166 1.00 85.75 90 GLU A CA 1
ATOM 736 C C . GLU A 1 90 ? -23.017 -6.058 15.616 1.00 85.75 90 GLU A C 1
ATOM 738 O O . GLU A 1 90 ? -21.974 -6.484 15.112 1.00 85.75 90 GLU A O 1
ATOM 743 N N . LYS A 1 91 ? -23.230 -4.749 15.795 1.00 84.06 91 LYS A N 1
ATOM 744 C CA . LYS A 1 91 ? -22.253 -3.722 15.428 1.00 84.06 91 LYS A CA 1
ATOM 745 C C . LYS A 1 91 ? -20.936 -3.898 16.186 1.00 84.06 91 LYS A C 1
ATOM 747 O O . LYS A 1 91 ? -19.872 -3.806 15.576 1.00 84.06 91 LYS A O 1
ATOM 752 N N . ASN A 1 92 ? -20.982 -4.166 17.490 1.00 82.12 92 ASN A N 1
ATOM 753 C CA . ASN A 1 92 ? -19.781 -4.367 18.299 1.00 82.12 92 ASN A CA 1
ATOM 754 C C . ASN A 1 92 ? -19.009 -5.632 17.912 1.00 82.12 92 ASN A C 1
ATOM 756 O O . ASN A 1 92 ? -17.784 -5.577 17.838 1.00 82.12 92 ASN A O 1
ATOM 760 N N . ILE A 1 93 ? -19.696 -6.744 17.641 1.00 80.31 93 ILE A N 1
ATOM 761 C CA . ILE A 1 93 ? -19.079 -7.994 17.164 1.00 80.31 93 ILE A CA 1
ATOM 762 C C . ILE A 1 93 ? -18.380 -7.758 15.823 1.00 80.31 93 ILE A C 1
ATOM 764 O O . ILE A 1 93 ? -17.206 -8.088 15.672 1.00 80.31 93 ILE A O 1
ATOM 768 N N . TYR A 1 94 ? -19.054 -7.099 14.880 1.00 79.62 94 TYR A N 1
ATOM 769 C CA . TYR A 1 94 ? -18.469 -6.761 13.582 1.00 79.62 94 TYR A CA 1
ATOM 770 C C . TYR A 1 94 ? -17.225 -5.861 13.707 1.00 79.62 94 TYR A C 1
ATOM 772 O O . TYR A 1 94 ? -16.213 -6.052 13.029 1.00 79.62 94 TYR A O 1
ATOM 780 N N . LEU A 1 95 ? -17.260 -4.872 14.605 1.00 75.81 95 LEU A N 1
ATOM 781 C CA . LEU A 1 95 ? -16.103 -4.023 14.894 1.00 75.81 95 LEU A CA 1
ATOM 782 C C . LEU A 1 95 ? -14.949 -4.830 15.507 1.00 75.81 95 LEU A C 1
ATOM 784 O O . LEU A 1 95 ? -13.787 -4.618 15.143 1.00 75.81 95 LEU A O 1
ATOM 788 N N . GLU A 1 96 ? -15.251 -5.756 16.411 1.00 74.31 96 GLU A N 1
ATOM 789 C CA . GLU A 1 96 ? -14.264 -6.627 17.038 1.00 74.31 96 GLU A CA 1
ATOM 790 C C . GLU A 1 96 ? -13.600 -7.567 16.028 1.00 74.31 96 GLU A C 1
ATOM 792 O O . GLU A 1 96 ? -12.376 -7.698 16.035 1.00 74.31 96 GLU A O 1
ATOM 797 N N . GLU A 1 97 ? -14.369 -8.139 15.103 1.00 77.88 97 GLU A N 1
ATOM 798 C CA . GLU A 1 97 ? -13.846 -8.963 14.014 1.00 77.88 97 GLU A CA 1
ATOM 799 C C . GLU A 1 97 ? -12.811 -8.185 13.189 1.00 77.88 97 GLU A C 1
ATOM 801 O O . GLU A 1 97 ? -11.677 -8.638 13.011 1.00 77.88 97 GLU A O 1
ATOM 806 N N . ILE A 1 98 ? -13.145 -6.957 12.773 1.00 72.12 98 ILE A N 1
ATOM 807 C CA . ILE A 1 98 ? -12.202 -6.090 12.053 1.00 72.12 98 ILE A CA 1
ATOM 808 C C . ILE A 1 98 ? -10.966 -5.785 12.917 1.00 72.12 98 ILE A C 1
ATOM 810 O O . ILE A 1 98 ? -9.843 -5.725 12.411 1.00 72.12 98 ILE A O 1
ATOM 814 N N . CYS A 1 99 ? -11.150 -5.583 14.223 1.00 70.31 99 CYS A N 1
ATOM 815 C CA . CYS A 1 99 ? -10.060 -5.332 15.162 1.00 70.31 99 CYS A CA 1
ATOM 816 C C . CYS A 1 99 ? -9.115 -6.535 15.264 1.00 70.31 99 CYS A C 1
ATOM 818 O O . CYS A 1 99 ? -7.901 -6.354 15.209 1.00 70.31 99 CYS A O 1
ATOM 820 N N . TRP A 1 100 ? -9.640 -7.756 15.366 1.00 65.31 100 TRP A N 1
ATOM 821 C CA . TRP A 1 100 ? -8.857 -8.991 15.419 1.00 65.31 100 TRP A CA 1
ATOM 822 C C . TRP A 1 100 ? -8.151 -9.297 14.099 1.00 65.31 100 TRP A C 1
ATOM 824 O O . TRP A 1 100 ? -6.976 -9.673 14.111 1.00 65.31 100 TRP A O 1
ATOM 834 N N . GLN A 1 101 ? -8.796 -9.040 12.960 1.00 67.12 101 GLN A N 1
ATOM 835 C CA . GLN A 1 101 ? -8.149 -9.114 11.646 1.00 67.12 101 GLN A CA 1
ATOM 836 C C . GLN A 1 101 ? -6.931 -8.178 11.562 1.00 67.12 101 GLN A C 1
ATOM 838 O O . GLN A 1 101 ? -5.888 -8.557 11.029 1.00 67.12 101 GLN A O 1
ATOM 843 N N . GLN A 1 102 ? -7.021 -6.980 12.148 1.00 62.88 102 GLN A N 1
ATOM 844 C CA . GLN A 1 102 ? -5.909 -6.027 12.218 1.00 62.88 102 GLN A CA 1
ATOM 845 C C . GLN A 1 102 ? -4.865 -6.399 13.292 1.00 62.88 102 GLN A C 1
ATOM 847 O O . GLN A 1 102 ? -3.662 -6.284 13.058 1.00 62.88 102 GLN A O 1
ATOM 852 N N . LYS A 1 103 ? -5.298 -6.855 14.475 1.00 63.62 103 LYS A N 1
ATOM 853 C CA . LYS A 1 103 ? -4.442 -7.162 15.636 1.00 63.62 103 LYS A CA 1
ATOM 854 C C . LYS A 1 103 ? -3.699 -8.481 15.531 1.00 63.62 103 LYS A C 1
ATOM 856 O O . LYS A 1 103 ? -2.602 -8.554 16.070 1.00 63.62 103 LYS A O 1
ATOM 861 N N . SER A 1 104 ? -4.237 -9.498 14.862 1.00 58.41 104 SER A N 1
ATOM 862 C CA . SER A 1 104 ? -3.519 -10.763 14.625 1.00 58.41 104 SER A CA 1
ATOM 863 C C . SER A 1 104 ? -2.138 -10.520 13.991 1.00 58.41 104 SER A C 1
ATOM 865 O O . SER A 1 104 ? -1.170 -11.202 14.313 1.00 58.41 104 SER A O 1
ATOM 867 N N . GLN A 1 105 ? -2.008 -9.445 13.209 1.00 57.31 105 GLN A N 1
ATOM 868 C CA . GLN A 1 105 ? -0.754 -8.971 12.620 1.00 57.31 105 GLN A CA 1
ATOM 869 C C . GLN A 1 105 ? 0.149 -8.236 13.638 1.00 57.31 105 GLN A C 1
ATOM 871 O O . GLN A 1 105 ? 1.372 -8.353 13.586 1.00 57.31 105 GLN A O 1
ATOM 876 N N . ALA A 1 106 ? -0.433 -7.514 14.602 1.00 53.06 106 ALA A N 1
ATOM 877 C CA . ALA A 1 106 ? 0.278 -6.819 15.682 1.00 53.06 106 ALA A CA 1
ATOM 878 C C . ALA A 1 106 ? 0.667 -7.729 16.867 1.00 53.06 106 ALA A C 1
ATOM 880 O O . ALA A 1 106 ? 1.581 -7.399 17.619 1.00 53.06 106 ALA A O 1
ATOM 881 N N . LEU A 1 107 ? -0.009 -8.862 17.068 1.00 49.06 107 LEU A N 1
ATOM 882 C CA . LEU A 1 107 ? 0.389 -9.864 18.061 1.00 49.06 107 LEU A CA 1
ATOM 883 C C . LEU A 1 107 ? 1.613 -10.636 17.559 1.00 49.06 107 LEU A C 1
ATOM 885 O O . LEU A 1 107 ? 2.614 -10.731 18.268 1.00 49.06 107 LEU A O 1
ATOM 889 N N . TRP A 1 108 ? 1.576 -11.050 16.285 1.00 52.12 108 TRP A N 1
ATOM 890 C CA . TRP A 1 108 ? 2.733 -11.614 15.592 1.00 52.12 108 TRP A CA 1
ATOM 891 C C . TRP A 1 108 ? 3.947 -10.670 15.655 1.00 52.12 108 TRP A C 1
ATOM 893 O O . TRP A 1 108 ? 5.055 -11.118 15.915 1.00 52.12 108 TRP A O 1
ATOM 903 N N . LEU A 1 109 ? 3.739 -9.352 15.527 1.00 46.84 109 LEU A N 1
ATOM 904 C CA . LEU A 1 109 ? 4.774 -8.317 15.679 1.00 46.84 109 LEU A CA 1
ATOM 905 C C . LEU A 1 109 ? 5.562 -8.415 17.002 1.00 46.84 109 LEU A C 1
ATOM 907 O O . LEU A 1 109 ? 6.777 -8.257 17.002 1.00 46.84 109 LEU A O 1
ATOM 911 N N . LYS A 1 110 ? 4.886 -8.650 18.135 1.00 49.81 110 LYS A N 1
ATOM 912 C CA . LYS A 1 110 ? 5.518 -8.669 19.469 1.00 49.81 110 LYS A CA 1
ATOM 913 C C . LYS A 1 110 ? 6.273 -9.974 19.737 1.00 49.81 110 LYS A C 1
ATOM 915 O O . LYS A 1 110 ? 7.231 -9.994 20.510 1.00 49.81 110 LYS A O 1
ATOM 920 N N . GLU A 1 111 ? 5.826 -11.059 19.117 1.00 53.56 111 GLU A N 1
ATOM 921 C CA . GLU A 1 111 ? 6.395 -12.394 19.304 1.00 53.56 111 GLU A CA 1
ATOM 922 C C . GLU A 1 111 ? 7.469 -12.725 18.255 1.00 53.56 111 GLU A C 1
ATOM 924 O O . GLU A 1 111 ? 8.481 -13.336 18.597 1.00 53.56 111 GLU A O 1
ATOM 929 N N . GLY A 1 112 ? 7.316 -12.246 17.017 1.00 52.34 112 GLY A N 1
ATOM 930 C CA . GLY A 1 112 ? 8.231 -12.466 15.891 1.00 52.34 112 GLY A CA 1
ATOM 931 C C . GLY A 1 112 ? 9.490 -11.589 15.889 1.00 52.34 112 GLY A C 1
ATOM 932 O O . GLY A 1 112 ? 10.512 -11.997 15.336 1.00 52.34 112 GLY A O 1
ATOM 933 N N . ASP A 1 113 ? 9.477 -10.424 16.550 1.00 50.62 113 ASP A N 1
ATOM 934 C CA . ASP A 1 113 ? 10.648 -9.526 16.634 1.00 50.62 113 ASP A CA 1
ATOM 935 C C . ASP A 1 113 ? 11.812 -10.131 17.444 1.00 50.62 113 ASP A C 1
ATOM 937 O O . ASP A 1 113 ? 12.976 -9.770 17.276 1.00 50.62 113 ASP A O 1
ATOM 941 N N . LYS A 1 114 ? 11.531 -11.142 18.276 1.00 55.94 114 LYS A N 1
ATOM 942 C CA . LYS A 1 114 ? 12.540 -11.808 19.111 1.00 55.94 114 LYS A CA 1
ATOM 943 C C . LYS A 1 114 ? 13.602 -12.586 18.316 1.00 55.94 114 LYS A C 1
ATOM 945 O O . LYS A 1 114 ? 14.566 -13.033 18.930 1.00 55.94 114 LYS A O 1
ATOM 950 N N . ASN A 1 115 ? 13.470 -12.743 16.989 1.00 53.28 115 ASN A N 1
ATOM 951 C CA . ASN A 1 115 ? 14.359 -13.608 16.196 1.00 53.28 115 ASN A CA 1
ATOM 952 C C . ASN A 1 115 ? 14.890 -13.019 14.866 1.00 53.28 115 ASN A C 1
ATOM 954 O O . ASN A 1 115 ? 15.500 -13.727 14.065 1.00 53.28 115 ASN A O 1
ATOM 958 N N . THR A 1 116 ? 14.707 -11.721 14.606 1.00 56.75 116 THR A N 1
ATOM 959 C CA . THR A 1 116 ? 15.036 -11.104 13.302 1.00 56.75 116 THR A CA 1
ATOM 960 C C . THR A 1 116 ? 16.540 -10.906 13.072 1.00 56.75 116 THR A C 1
ATOM 962 O O . THR A 1 116 ? 17.041 -11.166 11.975 1.00 56.75 116 THR A O 1
ATOM 965 N N . LYS A 1 117 ? 17.311 -10.505 14.095 1.00 58.53 117 LYS A N 1
ATOM 966 C CA . LYS A 1 117 ? 18.751 -10.194 13.936 1.00 58.53 117 LYS A CA 1
ATOM 967 C C . LYS A 1 117 ? 19.600 -11.384 13.476 1.00 58.53 117 LYS A C 1
ATOM 969 O O . LYS A 1 117 ? 20.469 -11.211 12.625 1.00 58.53 117 LYS A O 1
ATOM 974 N N . TYR A 1 118 ? 19.367 -12.579 14.021 1.00 59.94 118 TYR A N 1
ATOM 975 C CA . TYR A 1 118 ? 20.125 -13.781 13.653 1.00 59.94 118 TYR A CA 1
ATOM 976 C C . TYR A 1 118 ? 19.831 -14.216 12.209 1.00 59.94 118 TYR A C 1
ATOM 978 O O . TYR A 1 118 ? 20.752 -14.530 11.453 1.00 59.94 118 TYR A O 1
ATOM 986 N N . PHE A 1 119 ? 18.557 -14.155 11.812 1.00 56.72 119 PHE A N 1
ATOM 987 C CA . PHE A 1 119 ? 18.084 -14.534 10.482 1.00 56.72 119 PHE A CA 1
ATOM 988 C C . PHE A 1 119 ? 18.632 -13.610 9.382 1.00 56.72 119 PHE A C 1
ATOM 990 O O . PHE A 1 119 ? 19.174 -14.082 8.384 1.00 56.72 119 PHE A O 1
ATOM 997 N N . HIS A 1 120 ? 18.594 -12.289 9.598 1.00 60.22 120 HIS A N 1
ATOM 998 C CA . HIS A 1 120 ? 19.156 -11.317 8.650 1.00 60.22 120 HIS A CA 1
ATOM 999 C C . HIS A 1 120 ? 20.682 -11.388 8.534 1.00 60.22 120 HIS A C 1
ATOM 1001 O O . HIS A 1 120 ? 21.218 -11.057 7.478 1.00 60.22 120 HIS A O 1
ATOM 1007 N N . LYS A 1 121 ? 21.380 -11.821 9.593 1.00 62.50 121 LYS A N 1
ATOM 1008 C CA . LYS A 1 121 ? 22.832 -12.028 9.559 1.00 62.50 121 LYS A CA 1
ATOM 1009 C C . LYS A 1 121 ? 23.219 -13.215 8.675 1.00 62.50 121 LYS A C 1
ATOM 1011 O O . LYS A 1 121 ? 24.247 -13.134 8.025 1.00 62.50 121 LYS A O 1
ATOM 1016 N N . HIS A 1 122 ? 22.413 -14.278 8.635 1.00 58.78 122 HIS A N 1
ATOM 1017 C CA . HIS A 1 122 ? 22.719 -15.486 7.858 1.00 58.78 122 HIS A CA 1
ATOM 1018 C C . HIS A 1 122 ? 22.316 -15.383 6.383 1.00 58.78 122 HIS A C 1
ATOM 1020 O O . HIS A 1 122 ? 23.009 -15.931 5.536 1.00 58.78 122 HIS A O 1
ATOM 1026 N N . LEU A 1 123 ? 21.238 -14.660 6.055 1.00 55.38 123 LEU A N 1
ATOM 1027 C CA . LEU A 1 123 ? 20.799 -14.488 4.661 1.00 55.38 123 LEU A CA 1
ATOM 1028 C C . LEU A 1 123 ? 21.682 -13.542 3.833 1.00 55.38 123 LEU A C 1
ATOM 1030 O O . LEU A 1 123 ? 21.705 -13.668 2.616 1.00 55.38 123 LEU A O 1
ATOM 1034 N N . HIS A 1 124 ? 22.386 -12.601 4.469 1.00 52.47 124 HIS A N 1
ATOM 1035 C CA . HIS A 1 124 ? 23.299 -11.674 3.783 1.00 52.47 124 HIS A CA 1
ATOM 1036 C C . HIS A 1 124 ? 24.751 -12.168 3.729 1.00 52.47 124 HIS A C 1
ATOM 1038 O O . HIS A 1 124 ? 25.639 -11.405 3.355 1.00 52.47 124 HIS A O 1
ATOM 1044 N N . ILE A 1 125 ? 25.014 -13.426 4.095 1.00 56.38 125 ILE A N 1
ATOM 1045 C CA . ILE A 1 125 ? 26.291 -14.071 3.780 1.00 56.38 125 ILE A CA 1
ATOM 1046 C C . ILE A 1 125 ? 26.187 -14.518 2.319 1.00 56.38 125 ILE A C 1
ATOM 1048 O O . ILE A 1 125 ? 25.940 -15.681 2.020 1.00 56.38 125 ILE A O 1
ATOM 1052 N N . GLU A 1 126 ? 26.296 -13.565 1.393 1.00 51.91 126 GLU A N 1
ATOM 1053 C CA . GLU A 1 126 ? 26.702 -13.910 0.036 1.00 51.91 126 GLU A CA 1
ATOM 1054 C C . GLU A 1 126 ? 28.172 -14.329 0.127 1.00 51.91 126 GLU A C 1
ATOM 1056 O O . GLU A 1 126 ? 29.049 -13.500 0.370 1.00 51.91 126 GLU A O 1
ATOM 1061 N N . GLU A 1 127 ? 28.462 -15.616 -0.064 1.00 57.41 127 GLU A N 1
ATOM 1062 C CA . GLU A 1 127 ? 29.799 -16.041 -0.473 1.00 57.41 127 GLU A CA 1
ATOM 1063 C C . GLU A 1 127 ? 30.022 -15.519 -1.899 1.00 57.41 127 GLU A C 1
ATOM 1065 O O . GLU A 1 127 ? 29.825 -16.214 -2.894 1.00 57.41 127 GLU A O 1
ATOM 1070 N N . THR A 1 128 ? 30.357 -14.233 -2.016 1.00 58.62 128 THR A N 1
ATOM 1071 C CA . THR A 1 128 ? 30.716 -13.591 -3.279 1.00 58.62 128 THR A CA 1
ATOM 1072 C C . THR A 1 128 ? 31.969 -14.247 -3.831 1.00 58.62 128 THR A C 1
ATOM 1074 O O . THR A 1 128 ? 33.080 -13.841 -3.506 1.00 58.62 128 THR A O 1
ATOM 1077 N N . ASN A 1 129 ? 31.801 -15.229 -4.709 1.00 56.44 129 ASN A N 1
ATOM 1078 C CA . ASN A 1 129 ? 32.865 -15.691 -5.582 1.00 56.44 129 ASN A CA 1
ATOM 1079 C C . ASN A 1 129 ? 32.329 -15.779 -7.013 1.00 56.44 129 ASN A C 1
ATOM 1081 O O . ASN A 1 129 ? 31.789 -16.794 -7.434 1.00 56.44 129 ASN A O 1
ATOM 1085 N N . ARG A 1 130 ? 32.543 -14.673 -7.745 1.00 58.38 130 ARG A N 1
ATOM 1086 C CA . ARG A 1 130 ? 32.305 -14.438 -9.185 1.00 58.38 130 ARG A CA 1
ATOM 1087 C C . ARG A 1 130 ? 30.863 -14.130 -9.605 1.00 58.38 130 ARG A C 1
ATOM 1089 O O . ARG A 1 130 ? 30.125 -14.998 -10.056 1.00 58.38 130 ARG A O 1
ATOM 1096 N N . ARG A 1 131 ? 30.526 -12.833 -9.631 1.00 61.84 131 ARG A N 1
ATOM 1097 C CA . ARG A 1 131 ? 29.597 -12.327 -10.657 1.00 61.84 131 ARG A CA 1
ATOM 1098 C C . ARG A 1 131 ? 30.259 -12.532 -12.020 1.00 61.84 131 ARG A C 1
ATOM 1100 O O . ARG A 1 131 ? 31.391 -12.094 -12.212 1.00 61.84 131 ARG A O 1
ATOM 1107 N N . LEU A 1 132 ? 29.576 -13.225 -12.927 1.00 66.00 132 LEU A N 1
ATOM 1108 C CA . LEU A 1 132 ? 29.995 -13.320 -14.323 1.00 66.00 132 LEU A CA 1
ATOM 1109 C C . LEU A 1 132 ? 29.996 -11.905 -14.915 1.00 66.00 132 LEU A C 1
ATOM 1111 O O . LEU A 1 132 ? 29.009 -11.184 -14.772 1.00 66.00 132 LEU A O 1
ATOM 1115 N N . MET A 1 133 ? 31.109 -11.502 -15.527 1.00 65.25 133 MET A N 1
ATOM 1116 C CA . MET A 1 133 ? 31.163 -10.260 -16.297 1.00 65.25 133 MET A CA 1
ATOM 1117 C C . MET A 1 133 ? 30.336 -10.474 -17.567 1.00 65.25 133 MET A C 1
ATOM 1119 O O . MET A 1 133 ? 30.527 -11.470 -18.261 1.00 65.25 133 MET A O 1
ATOM 1123 N N . LEU A 1 134 ? 29.387 -9.578 -17.833 1.00 70.31 134 LEU A N 1
ATOM 1124 C CA . LEU A 1 134 ? 28.504 -9.625 -19.008 1.00 70.31 134 LEU A CA 1
ATOM 1125 C C . LEU A 1 134 ? 29.123 -8.903 -20.221 1.00 70.31 134 LEU A C 1
ATOM 1127 O O . LEU A 1 134 ? 28.418 -8.567 -21.171 1.00 70.31 134 LEU A O 1
ATOM 1131 N N . ASP A 1 135 ? 30.428 -8.636 -20.171 1.00 74.50 135 AS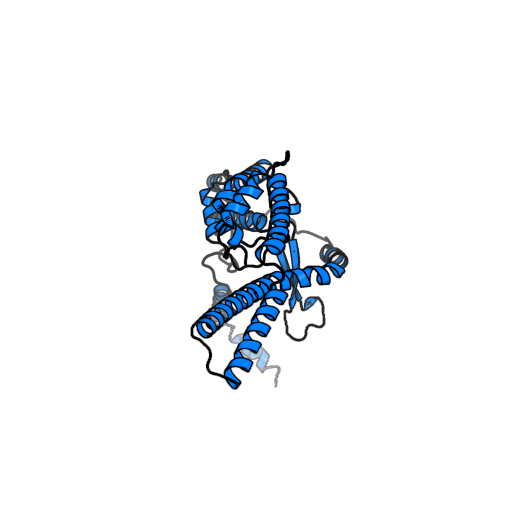P A N 1
ATOM 1132 C CA . ASP A 1 135 ? 31.155 -7.882 -21.187 1.00 74.50 135 ASP A CA 1
ATOM 1133 C C . ASP A 1 135 ? 31.156 -8.640 -22.526 1.00 74.50 135 ASP A C 1
ATOM 1135 O O . ASP A 1 135 ? 31.458 -9.833 -22.579 1.00 74.50 135 ASP A O 1
ATOM 1139 N N . GLY A 1 136 ? 30.828 -7.940 -23.618 1.00 71.94 136 GLY A N 1
ATOM 1140 C CA . GLY A 1 136 ? 30.829 -8.500 -24.978 1.00 71.94 136 GLY A CA 1
ATOM 1141 C C . GLY A 1 136 ? 29.546 -9.226 -25.402 1.00 71.94 136 GLY A C 1
ATOM 1142 O O . GLY A 1 136 ? 29.543 -9.862 -26.454 1.00 71.94 136 GLY A O 1
ATOM 1143 N N . LEU A 1 137 ? 28.469 -9.144 -24.615 1.00 77.50 137 LEU A N 1
ATOM 1144 C CA . LEU A 1 137 ? 27.136 -9.603 -25.015 1.00 77.50 137 LEU A CA 1
ATOM 1145 C C . LEU A 1 137 ? 26.313 -8.434 -25.573 1.00 77.50 137 LEU A C 1
ATOM 1147 O O . LEU A 1 137 ? 26.189 -7.396 -24.923 1.00 77.50 137 LEU A O 1
ATOM 1151 N N . ASP A 1 138 ? 25.714 -8.626 -26.749 1.00 77.19 138 ASP A N 1
ATOM 1152 C CA . ASP A 1 138 ? 24.764 -7.672 -27.321 1.00 77.19 138 ASP A CA 1
ATOM 1153 C C . ASP A 1 138 ? 23.418 -7.795 -26.602 1.00 77.19 138 ASP A C 1
ATOM 1155 O O . ASP A 1 138 ? 22.701 -8.791 -26.732 1.00 77.19 138 ASP A O 1
ATOM 1159 N N . PHE A 1 139 ? 23.071 -6.768 -25.830 1.00 79.38 139 PHE A N 1
ATOM 1160 C CA . PHE A 1 139 ? 21.756 -6.641 -25.214 1.00 79.38 139 PHE A CA 1
ATOM 1161 C C . PHE A 1 139 ? 20.884 -5.694 -26.030 1.00 79.38 139 PHE A C 1
ATOM 1163 O O . PHE A 1 139 ? 21.332 -4.641 -26.481 1.00 79.38 139 PHE A O 1
ATOM 1170 N N . SER A 1 140 ? 19.606 -6.042 -26.155 1.00 83.62 140 SER A N 1
ATOM 1171 C CA . SER A 1 140 ? 18.575 -5.116 -26.615 1.00 83.62 140 SER A CA 1
ATOM 1172 C C . SER A 1 140 ? 18.531 -3.894 -25.696 1.00 83.62 140 SER A C 1
ATOM 1174 O O . SER A 1 140 ? 18.372 -4.028 -24.479 1.00 83.62 140 SER A O 1
ATOM 1176 N N . SER A 1 141 ? 18.663 -2.707 -26.280 1.00 87.19 141 SER A N 1
ATOM 1177 C CA . SER A 1 141 ? 18.525 -1.426 -25.597 1.00 87.19 141 SER A CA 1
ATOM 1178 C C . SER A 1 141 ? 17.231 -0.734 -26.019 1.00 87.19 141 SER A C 1
ATOM 1180 O O . SER A 1 141 ? 16.730 -0.926 -27.126 1.00 87.19 141 SER A O 1
ATOM 1182 N N . ILE A 1 142 ? 16.680 0.071 -25.116 1.00 93.31 142 ILE A N 1
ATOM 1183 C CA . ILE A 1 142 ? 15.529 0.926 -25.421 1.00 93.31 142 ILE A CA 1
ATOM 1184 C C . ILE A 1 142 ? 15.956 2.139 -26.243 1.00 93.31 142 ILE A C 1
ATOM 1186 O O . ILE A 1 142 ? 17.117 2.558 -26.192 1.00 93.31 142 ILE A O 1
ATOM 1190 N N . SER A 1 143 ? 15.004 2.736 -26.962 1.00 93.69 143 SER A N 1
ATOM 1191 C CA . SER A 1 143 ? 15.251 3.983 -27.683 1.00 93.69 143 SER A CA 1
ATOM 1192 C C . SER A 1 143 ? 15.500 5.151 -26.717 1.00 93.69 143 SER A C 1
ATOM 1194 O O . SER A 1 143 ? 15.131 5.114 -25.537 1.00 93.69 143 SER A O 1
ATOM 1196 N N . VAL A 1 144 ? 16.116 6.221 -27.223 1.00 93.75 144 VAL A N 1
ATOM 1197 C CA . VAL A 1 144 ? 16.363 7.445 -26.443 1.00 93.75 144 VAL A CA 1
ATOM 1198 C C . VAL A 1 144 ? 15.042 8.102 -26.031 1.00 93.75 144 VAL A C 1
ATOM 1200 O O . VAL A 1 144 ? 14.921 8.615 -24.916 1.00 93.75 144 VAL A O 1
ATOM 1203 N N . GLU A 1 145 ? 14.031 8.056 -26.899 1.00 95.06 145 GLU A N 1
ATOM 1204 C CA . GLU A 1 145 ? 12.685 8.557 -26.619 1.00 95.06 145 GLU A CA 1
ATOM 1205 C C . GLU A 1 145 ? 12.035 7.788 -25.464 1.00 95.06 145 GLU A C 1
ATOM 1207 O O . GLU A 1 145 ? 11.459 8.396 -24.560 1.00 95.06 145 GLU A O 1
ATOM 1212 N N . ASP A 1 146 ? 12.170 6.460 -25.455 1.00 94.94 146 ASP A N 1
ATOM 1213 C CA . ASP A 1 146 ? 11.656 5.613 -24.384 1.00 94.94 146 ASP A CA 1
ATOM 1214 C C . ASP A 1 146 ? 12.382 5.837 -23.062 1.00 94.94 146 ASP A C 1
ATOM 1216 O O . ASP A 1 146 ? 11.724 5.989 -22.030 1.00 94.94 146 ASP A O 1
ATOM 1220 N N . ALA A 1 147 ? 13.712 5.940 -23.083 1.00 94.62 147 ALA A N 1
ATOM 1221 C CA . ALA A 1 147 ? 14.500 6.283 -21.901 1.00 94.62 147 ALA A CA 1
ATOM 1222 C C . ALA A 1 147 ? 14.046 7.628 -21.305 1.00 94.62 147 ALA A C 1
ATOM 1224 O O . ALA A 1 147 ? 13.682 7.706 -20.129 1.00 94.62 147 ALA A O 1
ATOM 1225 N N . THR A 1 148 ? 13.935 8.659 -22.148 1.00 95.81 148 THR A N 1
ATOM 1226 C CA . THR A 1 148 ? 13.458 9.993 -21.749 1.00 95.81 148 THR A CA 1
ATOM 1227 C C . THR A 1 148 ? 12.045 9.930 -21.159 1.00 95.81 148 THR A C 1
ATOM 1229 O O . THR A 1 148 ? 11.740 10.575 -20.152 1.00 95.81 148 THR A O 1
ATOM 1232 N N . ARG A 1 149 ? 11.161 9.114 -21.747 1.00 94.69 149 ARG A N 1
ATOM 1233 C CA . ARG A 1 149 ? 9.787 8.917 -21.265 1.00 94.69 149 ARG A CA 1
ATOM 1234 C C . ARG A 1 149 ? 9.729 8.201 -19.912 1.00 94.69 149 ARG A C 1
ATOM 1236 O O . ARG A 1 149 ? 8.836 8.503 -19.122 1.00 94.69 149 ARG A O 1
ATOM 1243 N N . LEU A 1 150 ? 10.637 7.268 -19.628 1.00 95.19 150 LEU A N 1
ATOM 1244 C CA . LEU A 1 150 ? 10.705 6.573 -18.336 1.00 95.19 150 LEU A CA 1
ATOM 1245 C C . LEU A 1 150 ? 11.214 7.485 -17.211 1.00 95.19 150 LEU A C 1
ATOM 1247 O O . LEU A 1 150 ? 10.739 7.371 -16.076 1.00 95.19 150 LEU A O 1
ATOM 1251 N N . GLU A 1 151 ? 12.130 8.399 -17.533 1.00 95.44 151 GLU A N 1
ATOM 1252 C CA . GLU A 1 151 ? 12.795 9.304 -16.584 1.00 95.44 151 GLU A CA 1
ATOM 1253 C C . GLU A 1 151 ? 12.056 10.628 -16.347 1.00 95.44 151 GLU A C 1
ATOM 1255 O O . GLU A 1 151 ? 12.419 11.389 -15.449 1.00 95.44 151 GLU A O 1
ATOM 1260 N N . ARG A 1 152 ? 10.989 10.912 -17.103 1.00 96.62 152 ARG A N 1
ATOM 1261 C CA . ARG A 1 152 ? 10.174 12.127 -16.932 1.00 96.62 152 ARG A CA 1
ATOM 1262 C C . ARG A 1 152 ? 9.647 12.290 -15.488 1.00 96.62 152 ARG A C 1
ATOM 1264 O O . ARG A 1 152 ? 9.427 11.286 -14.807 1.00 96.62 152 ARG A O 1
ATOM 1271 N N . PRO A 1 153 ? 9.346 13.512 -15.015 1.00 97.50 153 PRO A N 1
ATOM 1272 C CA . PRO A 1 153 ? 8.721 13.718 -13.704 1.00 97.50 153 PRO A CA 1
ATOM 1273 C C . PRO A 1 153 ? 7.411 12.931 -13.515 1.00 97.50 153 PRO A C 1
ATOM 1275 O O . PRO A 1 153 ? 6.745 12.555 -14.483 1.00 97.50 153 PRO A O 1
ATOM 1278 N N . PHE A 1 154 ? 7.041 12.650 -12.265 1.00 97.88 154 PHE A N 1
ATOM 1279 C CA . PHE A 1 154 ? 5.799 11.940 -11.933 1.00 97.88 154 PHE A CA 1
ATOM 1280 C C . PHE A 1 154 ? 4.580 12.867 -11.964 1.00 97.88 154 PHE A C 1
ATOM 1282 O O . PHE A 1 154 ? 4.639 13.995 -11.476 1.00 97.88 154 PHE A O 1
ATOM 1289 N N . GLU A 1 155 ? 3.461 12.369 -12.492 1.00 97.25 155 GLU A N 1
ATOM 1290 C CA . GLU A 1 155 ? 2.191 13.103 -12.579 1.00 97.25 155 GLU A CA 1
ATOM 1291 C C . GLU A 1 155 ? 1.205 12.667 -11.488 1.00 97.25 155 GLU A C 1
ATOM 1293 O O . GLU A 1 155 ? 1.152 11.492 -11.118 1.00 97.25 155 GLU A O 1
ATOM 1298 N N . GLU A 1 156 ? 0.364 13.593 -11.010 1.00 97.75 156 GLU A N 1
ATOM 1299 C CA . GLU A 1 156 ? -0.673 13.279 -10.010 1.00 97.75 156 GLU A CA 1
ATOM 1300 C C . GLU A 1 156 ? -1.621 12.185 -10.513 1.00 97.75 156 GLU A C 1
ATOM 1302 O O . GLU A 1 156 ? -1.933 11.255 -9.771 1.00 97.75 156 GLU A O 1
ATOM 1307 N N . GLU A 1 157 ? -2.034 12.254 -11.782 1.00 97.62 157 GLU A N 1
ATOM 1308 C CA . GLU A 1 157 ? -2.929 11.269 -12.394 1.00 97.62 157 GLU A CA 1
ATOM 1309 C C . GLU A 1 157 ? -2.302 9.866 -12.434 1.00 97.62 157 GLU A C 1
ATOM 1311 O O . GLU A 1 157 ? -2.964 8.876 -12.122 1.00 97.62 157 GLU A O 1
ATOM 1316 N N . GLU A 1 158 ? -1.007 9.767 -12.744 1.00 97.00 158 GLU A N 1
ATOM 1317 C CA . GLU A 1 158 ? -0.267 8.502 -12.747 1.00 97.00 158 GLU A CA 1
ATOM 1318 C C . GLU A 1 158 ? -0.278 7.849 -11.356 1.00 97.00 158 GLU A C 1
ATOM 1320 O O . GLU A 1 158 ? -0.571 6.655 -11.213 1.00 97.00 158 GLU A O 1
ATOM 1325 N N . ILE A 1 159 ? -0.001 8.640 -10.318 1.00 98.06 159 ILE A N 1
ATOM 1326 C CA . ILE A 1 159 ? 0.034 8.164 -8.933 1.00 98.06 159 ILE A CA 1
ATOM 1327 C C . ILE A 1 159 ? -1.378 7.831 -8.443 1.00 98.06 159 ILE A C 1
ATOM 1329 O O . ILE A 1 159 ? -1.583 6.778 -7.832 1.00 98.06 159 ILE A O 1
ATOM 1333 N N . PHE A 1 160 ? -2.367 8.671 -8.749 1.00 98.12 160 PHE A N 1
ATOM 1334 C CA . PHE A 1 160 ? -3.767 8.431 -8.407 1.00 98.12 160 PHE A CA 1
ATOM 1335 C C . PHE A 1 160 ? -4.295 7.139 -9.039 1.00 98.12 160 PHE A C 1
ATOM 1337 O O . PHE A 1 160 ? -4.945 6.336 -8.365 1.00 98.12 160 PHE A O 1
ATOM 1344 N N . ASN A 1 161 ? -3.966 6.888 -10.307 1.00 97.62 161 ASN A N 1
ATOM 1345 C CA . ASN A 1 161 ? -4.320 5.653 -11.000 1.00 97.62 161 ASN A CA 1
ATOM 1346 C C . ASN A 1 161 ? -3.697 4.426 -10.326 1.00 97.62 161 ASN A C 1
ATOM 1348 O O . ASN A 1 161 ? -4.335 3.378 -10.235 1.00 97.62 161 ASN A O 1
ATOM 1352 N N . VAL A 1 162 ? -2.471 4.529 -9.809 1.00 97.62 162 VAL A N 1
ATOM 1353 C CA . VAL A 1 162 ? -1.879 3.444 -9.016 1.00 97.62 162 VAL A CA 1
ATOM 1354 C C . VAL A 1 162 ? -2.630 3.249 -7.707 1.00 97.62 162 VAL A C 1
ATOM 1356 O O . VAL A 1 162 ? -3.022 2.122 -7.412 1.00 97.62 162 VAL A O 1
ATOM 1359 N N . VAL A 1 163 ? -2.853 4.320 -6.945 1.00 97.12 163 VAL A N 1
ATOM 1360 C CA . VAL A 1 163 ? -3.533 4.248 -5.648 1.00 97.12 163 VAL A CA 1
ATOM 1361 C C . VAL A 1 163 ? -4.924 3.641 -5.806 1.00 97.12 163 VAL A C 1
ATOM 1363 O O . VAL A 1 163 ? -5.215 2.656 -5.144 1.00 97.12 163 VAL A O 1
ATOM 1366 N N . SER A 1 164 ? -5.742 4.149 -6.726 1.00 95.94 164 SER A N 1
ATOM 1367 C CA . SER A 1 164 ? -7.122 3.693 -6.948 1.00 95.94 164 SER A CA 1
ATOM 1368 C C . SER A 1 164 ? -7.243 2.227 -7.385 1.00 95.94 164 SER A C 1
ATOM 1370 O O . SER A 1 164 ? -8.214 1.562 -7.026 1.00 95.94 164 SER A O 1
ATOM 1372 N N . ASN A 1 165 ? -6.258 1.695 -8.118 1.00 95.50 165 ASN A N 1
ATOM 1373 C CA . ASN A 1 165 ? -6.272 0.315 -8.616 1.00 95.50 165 ASN A CA 1
ATOM 1374 C C . ASN A 1 165 ? -5.616 -0.705 -7.668 1.00 95.50 165 ASN A C 1
ATOM 1376 O O . ASN A 1 165 ? -5.639 -1.913 -7.930 1.00 95.50 165 ASN A O 1
ATOM 1380 N N . MET A 1 166 ? -4.993 -0.264 -6.574 1.00 93.56 166 MET A N 1
ATOM 1381 C CA . MET A 1 166 ? -4.427 -1.180 -5.587 1.00 93.56 166 MET A CA 1
ATOM 1382 C C . MET A 1 166 ? -5.523 -1.783 -4.701 1.00 93.56 166 MET A C 1
ATOM 1384 O O . MET A 1 166 ? -6.496 -1.140 -4.338 1.00 93.56 166 MET A O 1
ATOM 1388 N N . LYS A 1 167 ? -5.370 -3.052 -4.305 1.00 89.38 167 LYS A N 1
ATOM 1389 C CA . LYS A 1 167 ? -6.336 -3.694 -3.398 1.00 89.38 167 LYS A CA 1
ATOM 1390 C C . LYS A 1 167 ? -6.195 -3.144 -1.973 1.00 89.38 167 LYS A C 1
ATOM 1392 O O . LYS A 1 167 ? -5.105 -3.199 -1.399 1.00 89.38 167 LYS A O 1
ATOM 1397 N N . GLY A 1 168 ? -7.298 -2.643 -1.414 1.00 84.56 168 GLY A N 1
ATOM 1398 C CA . GLY A 1 168 ? -7.338 -1.956 -0.116 1.00 84.56 168 GLY A CA 1
ATOM 1399 C C . GLY A 1 168 ? -7.265 -2.860 1.121 1.00 84.56 168 GLY A C 1
ATOM 1400 O O . GLY A 1 168 ? -6.849 -2.405 2.188 1.00 84.56 168 GLY A O 1
ATOM 1401 N N . ASP A 1 169 ? -7.643 -4.127 0.970 1.00 78.75 169 ASP A N 1
ATOM 1402 C CA . ASP A 1 169 ? -7.788 -5.157 2.010 1.00 78.75 169 ASP A CA 1
ATOM 1403 C C . ASP A 1 169 ? -6.483 -5.907 2.336 1.00 78.75 169 ASP A C 1
ATOM 1405 O O . ASP A 1 169 ? -6.459 -6.803 3.178 1.00 78.75 169 ASP A O 1
ATOM 1409 N N . LYS A 1 170 ? -5.371 -5.530 1.697 1.00 80.31 170 LYS A N 1
ATOM 1410 C CA . LYS A 1 170 ? -4.057 -6.128 1.957 1.00 80.31 170 LYS A CA 1
ATOM 1411 C C . LYS A 1 170 ? -3.449 -5.642 3.273 1.00 80.31 170 LYS A C 1
ATOM 1413 O O . LYS A 1 170 ? -3.620 -4.487 3.667 1.00 80.31 170 LYS A O 1
ATOM 1418 N N . SER A 1 171 ? -2.645 -6.508 3.894 1.00 76.81 171 SER A N 1
ATOM 1419 C CA . SER A 1 171 ? -1.920 -6.196 5.128 1.00 76.81 171 SER A CA 1
ATOM 1420 C C . SER A 1 171 ? -1.018 -4.954 4.973 1.00 76.81 171 SER A C 1
ATOM 1422 O O . SER A 1 171 ? -0.277 -4.843 3.979 1.00 76.81 171 SER A O 1
ATOM 1424 N N . PRO A 1 172 ? -1.075 -4.007 5.930 1.00 84.75 172 PRO A N 1
ATOM 1425 C CA . PRO A 1 172 ? -0.216 -2.830 5.953 1.00 84.75 172 PRO A CA 1
ATOM 1426 C C . PRO A 1 172 ? 1.241 -3.184 6.264 1.00 84.75 172 PRO A C 1
ATOM 1428 O O . PRO A 1 172 ? 1.558 -4.287 6.708 1.00 84.75 172 PRO A O 1
ATOM 1431 N N . GLY A 1 173 ? 2.130 -2.222 6.019 1.00 82.62 173 GLY A N 1
ATOM 1432 C CA . GLY A 1 173 ? 3.511 -2.290 6.487 1.00 82.62 173 GLY A CA 1
ATOM 1433 C C . GLY A 1 173 ? 3.656 -1.791 7.932 1.00 82.62 173 GLY A C 1
ATOM 1434 O O . GLY A 1 173 ? 2.670 -1.696 8.670 1.00 82.62 173 GLY A O 1
ATOM 1435 N N . PRO A 1 174 ? 4.877 -1.412 8.349 1.00 81.94 174 PRO A N 1
ATOM 1436 C CA . PRO A 1 174 ? 5.159 -0.933 9.707 1.00 81.94 174 PRO A CA 1
ATOM 1437 C C . PRO A 1 174 ? 4.410 0.316 10.157 1.00 81.94 174 PRO A C 1
ATOM 1439 O O . PRO A 1 174 ? 4.164 0.522 11.354 1.00 81.94 174 PRO A O 1
ATOM 1442 N N . ASP A 1 175 ? 4.010 1.134 9.193 1.00 82.69 175 ASP A N 1
ATOM 1443 C CA . ASP A 1 175 ? 3.188 2.317 9.405 1.00 82.69 175 ASP A CA 1
ATOM 1444 C C . ASP A 1 175 ? 1.794 1.962 9.965 1.00 82.69 175 ASP A C 1
ATOM 1446 O O . ASP A 1 175 ? 1.287 2.673 10.830 1.00 82.69 175 ASP A O 1
ATOM 1450 N N . GLY A 1 176 ? 1.246 0.792 9.629 1.00 83.69 176 GLY A N 1
ATOM 1451 C CA . GLY A 1 176 ? -0.080 0.339 10.046 1.00 83.69 176 GLY A CA 1
ATOM 1452 C C . GLY A 1 176 ? -1.225 0.859 9.172 1.00 83.69 176 GLY A C 1
ATOM 1453 O O . GLY A 1 176 ? -2.382 0.680 9.546 1.00 83.69 176 GLY A O 1
ATOM 1454 N N . PHE A 1 177 ? -0.934 1.467 8.017 1.00 89.19 177 PHE A N 1
ATOM 1455 C CA . PHE A 1 177 ? -1.947 2.001 7.102 1.00 89.19 177 PHE A CA 1
ATOM 1456 C C . PHE A 1 177 ? -2.059 1.137 5.842 1.00 89.19 177 PHE A C 1
ATOM 1458 O O . PHE A 1 177 ? -1.112 1.017 5.061 1.00 89.19 177 PHE A O 1
ATOM 1465 N N . SER A 1 178 ? -3.222 0.513 5.631 1.00 89.88 178 SER A N 1
ATOM 1466 C CA . SER A 1 178 ? -3.487 -0.261 4.411 1.00 89.88 178 SER A CA 1
ATOM 1467 C C . SER A 1 178 ? -3.825 0.660 3.239 1.00 89.88 178 SER A C 1
ATOM 1469 O O . SER A 1 178 ? -4.125 1.838 3.430 1.00 89.88 178 SER A O 1
ATOM 1471 N N . MET A 1 179 ? -3.850 0.128 2.015 1.00 92.50 179 MET A N 1
ATOM 1472 C CA . MET A 1 179 ? -4.223 0.926 0.840 1.00 92.50 179 MET A CA 1
ATOM 1473 C C . MET A 1 179 ? -5.640 1.509 0.931 1.00 92.50 179 MET A C 1
ATOM 1475 O O . MET A 1 179 ? -5.865 2.608 0.439 1.00 92.50 179 MET A O 1
ATOM 1479 N N . ALA A 1 180 ? -6.564 0.867 1.656 1.00 91.81 180 ALA A N 1
ATOM 1480 C CA . ALA A 1 180 ? -7.899 1.423 1.888 1.00 91.81 180 ALA A CA 1
ATOM 1481 C C . ALA A 1 180 ? -7.870 2.795 2.592 1.00 91.81 180 ALA A C 1
ATOM 1483 O O . ALA A 1 180 ? -8.713 3.643 2.309 1.00 91.81 180 ALA A O 1
ATOM 1484 N N . PHE A 1 181 ? -6.887 3.040 3.469 1.00 93.88 181 PHE A N 1
ATOM 1485 C CA . PHE A 1 181 ? -6.679 4.362 4.066 1.00 93.88 181 PHE A CA 1
ATOM 1486 C C . PHE A 1 181 ? -6.260 5.396 3.016 1.00 93.88 181 PHE A C 1
ATOM 1488 O O . PHE A 1 181 ? -6.804 6.494 2.994 1.00 93.88 181 PHE A O 1
ATOM 1495 N N . TYR A 1 182 ? -5.350 5.034 2.110 1.00 95.44 182 TYR A N 1
ATOM 1496 C CA . TYR A 1 182 ? -4.898 5.926 1.040 1.00 95.44 182 TYR A CA 1
ATOM 1497 C C . TYR A 1 182 ? -6.011 6.239 0.040 1.00 95.44 182 TYR A C 1
ATOM 1499 O O . TYR A 1 182 ? -6.084 7.366 -0.435 1.00 95.44 182 TYR A O 1
ATOM 1507 N N . HIS A 1 183 ? -6.907 5.286 -0.236 1.00 94.75 183 HIS A N 1
ATOM 1508 C CA . HIS A 1 183 ? -8.082 5.544 -1.073 1.00 94.75 183 HIS A CA 1
ATOM 1509 C C . HIS A 1 183 ? -9.002 6.574 -0.412 1.00 94.75 183 HIS A C 1
ATOM 1511 O O . HIS A 1 183 ? -9.389 7.556 -1.036 1.00 94.75 183 HIS A O 1
ATOM 1517 N N . ALA A 1 184 ? -9.336 6.356 0.864 1.00 94.50 184 ALA A N 1
ATOM 1518 C CA . ALA A 1 184 ? -10.275 7.204 1.589 1.00 94.50 184 ALA A CA 1
ATOM 1519 C C . ALA A 1 184 ? -9.715 8.614 1.845 1.00 94.50 184 ALA A C 1
ATOM 1521 O O . ALA A 1 184 ? -10.439 9.601 1.745 1.00 94.50 184 ALA A O 1
ATOM 1522 N N . CYS A 1 185 ? -8.418 8.713 2.140 1.00 95.94 185 CYS A N 1
ATOM 1523 C CA . CYS A 1 185 ? -7.755 9.957 2.523 1.00 95.94 185 CYS A CA 1
ATOM 1524 C C . CYS A 1 185 ? -6.940 10.593 1.386 1.00 95.94 185 CYS A C 1
ATOM 1526 O O . CYS A 1 185 ? -6.135 11.481 1.658 1.00 95.94 185 CYS A O 1
ATOM 1528 N N . TRP A 1 186 ? -7.125 10.185 0.123 1.00 96.31 186 TRP A N 1
ATOM 1529 C CA . TRP A 1 186 ? -6.343 10.700 -1.014 1.00 96.31 186 TRP A CA 1
ATOM 1530 C C . TRP A 1 186 ? -6.292 12.233 -1.051 1.00 96.31 186 TRP A C 1
ATOM 1532 O O . TRP A 1 186 ? -5.218 12.818 -1.138 1.00 96.31 186 TRP A O 1
ATOM 1542 N N . THR A 1 187 ? -7.442 12.891 -0.880 1.00 96.44 187 THR A N 1
ATOM 1543 C CA . THR A 1 187 ? -7.554 14.362 -0.909 1.00 96.44 187 THR A CA 1
ATOM 1544 C C . THR A 1 187 ? -6.792 15.075 0.210 1.00 96.44 187 THR A C 1
ATOM 1546 O O . THR A 1 187 ? -6.637 16.289 0.152 1.00 96.44 187 THR A O 1
ATOM 1549 N N . ILE A 1 188 ? -6.352 14.347 1.238 1.00 96.88 188 ILE A N 1
ATOM 1550 C CA . ILE A 1 188 ? -5.545 14.858 2.352 1.00 96.88 188 ILE A CA 1
ATOM 1551 C C . ILE A 1 188 ? -4.063 14.560 2.100 1.00 96.88 188 ILE A C 1
ATOM 1553 O O . ILE A 1 188 ? -3.208 15.401 2.347 1.00 96.88 188 ILE A O 1
ATOM 1557 N N . LEU A 1 189 ? -3.761 13.355 1.611 1.00 96.75 189 LEU A N 1
ATOM 1558 C CA . LEU A 1 189 ? -2.395 12.840 1.505 1.00 96.75 189 LEU A CA 1
ATOM 1559 C C . LEU A 1 189 ? -1.682 13.244 0.212 1.00 96.75 189 LEU A C 1
ATOM 1561 O O . LEU A 1 189 ? -0.456 13.160 0.155 1.00 96.75 189 LEU A O 1
ATOM 1565 N N . LYS A 1 190 ? -2.430 13.606 -0.839 1.00 96.94 190 LYS A N 1
ATOM 1566 C CA . LYS A 1 190 ? -1.888 13.741 -2.196 1.00 96.94 190 LYS A CA 1
ATOM 1567 C C . LYS A 1 190 ? -0.726 14.726 -2.293 1.00 96.94 190 LYS A C 1
ATOM 1569 O O . LYS A 1 190 ? 0.255 14.411 -2.949 1.00 96.94 190 LYS A O 1
ATOM 1574 N N . GLU A 1 191 ? -0.798 15.868 -1.616 1.00 96.75 191 GLU A N 1
ATOM 1575 C CA . GLU A 1 191 ? 0.234 16.909 -1.703 1.00 96.75 191 GLU A CA 1
ATOM 1576 C C . GLU A 1 191 ? 1.563 16.428 -1.112 1.00 96.75 191 GLU A C 1
ATOM 1578 O O . GLU A 1 191 ? 2.598 16.497 -1.773 1.00 96.75 191 GLU A O 1
ATOM 1583 N N . ASP A 1 192 ? 1.527 15.853 0.095 1.00 96.69 192 ASP A N 1
ATOM 1584 C CA . ASP A 1 192 ? 2.715 15.274 0.727 1.00 96.69 192 ASP A CA 1
ATOM 1585 C C . ASP A 1 192 ? 3.261 14.099 -0.094 1.00 96.69 192 ASP A C 1
ATOM 1587 O O . ASP A 1 192 ? 4.473 13.968 -0.256 1.00 96.69 192 ASP A O 1
ATOM 1591 N N . LEU A 1 193 ? 2.385 13.257 -0.659 1.00 97.12 193 LEU A N 1
ATOM 1592 C CA . LEU A 1 193 ? 2.806 12.132 -1.490 1.00 97.12 193 LEU A CA 1
ATOM 1593 C C . LEU A 1 193 ? 3.487 12.605 -2.783 1.00 97.12 193 LEU A C 1
ATOM 1595 O O . LEU A 1 193 ? 4.557 12.100 -3.111 1.00 97.12 193 LEU A O 1
ATOM 1599 N N . MET A 1 194 ? 2.924 13.595 -3.479 1.00 98.06 194 MET A N 1
ATOM 1600 C CA . MET A 1 194 ? 3.547 14.215 -4.655 1.00 98.06 194 MET A CA 1
ATOM 1601 C C . MET A 1 194 ? 4.926 14.788 -4.314 1.00 98.06 194 MET A C 1
ATOM 1603 O O . MET A 1 194 ? 5.881 14.584 -5.063 1.00 98.06 194 MET A O 1
ATOM 1607 N N . ALA A 1 195 ? 5.056 15.441 -3.157 1.00 97.19 195 ALA A N 1
ATOM 1608 C CA . ALA A 1 195 ? 6.329 15.984 -2.702 1.00 97.19 195 ALA A CA 1
ATOM 1609 C C . ALA A 1 195 ? 7.377 14.882 -2.433 1.00 97.19 195 ALA A C 1
ATOM 1611 O O . ALA A 1 195 ? 8.545 15.061 -2.778 1.00 97.19 195 ALA A O 1
ATOM 1612 N N . VAL A 1 196 ? 6.976 13.720 -1.892 1.00 97.44 196 VAL A N 1
ATOM 1613 C CA . VAL A 1 196 ? 7.868 12.546 -1.763 1.00 97.44 196 VAL A CA 1
ATOM 1614 C C . VAL A 1 196 ? 8.336 12.042 -3.129 1.00 97.44 196 VAL A C 1
ATOM 1616 O O . VAL A 1 196 ? 9.511 11.722 -3.296 1.00 97.44 196 VAL A O 1
ATOM 1619 N N . PHE A 1 197 ? 7.440 11.962 -4.114 1.00 98.12 197 PHE A N 1
ATOM 1620 C CA . PHE A 1 197 ? 7.798 11.515 -5.464 1.00 98.12 197 PHE A CA 1
ATOM 1621 C C . PHE A 1 197 ? 8.751 12.487 -6.163 1.00 98.12 197 PHE A C 1
ATOM 1623 O O . PHE A 1 197 ? 9.674 12.045 -6.846 1.00 98.12 197 PHE A O 1
ATOM 1630 N N . LEU A 1 198 ? 8.568 13.794 -5.961 1.00 97.56 198 LEU A N 1
ATOM 1631 C CA . LEU A 1 198 ? 9.476 14.818 -6.473 1.00 97.56 198 LEU A CA 1
ATOM 1632 C C . LEU A 1 198 ? 10.870 14.718 -5.836 1.00 97.56 198 LEU A C 1
ATOM 1634 O O . LEU A 1 198 ? 11.874 14.770 -6.545 1.00 97.56 198 LEU A O 1
ATOM 1638 N N . GLU A 1 199 ? 10.941 14.535 -4.514 1.00 97.12 199 GLU A N 1
ATOM 1639 C CA . GLU A 1 199 ? 12.209 14.301 -3.811 1.00 97.12 199 GLU A CA 1
ATOM 1640 C C . GLU A 1 199 ? 12.914 13.052 -4.356 1.00 97.12 199 GLU A C 1
ATOM 1642 O O . GLU A 1 199 ? 14.095 13.107 -4.698 1.00 97.12 199 GLU A O 1
ATOM 1647 N N . PHE A 1 200 ? 12.181 11.944 -4.508 1.00 97.12 200 PHE A N 1
ATOM 1648 C CA . PHE A 1 200 ? 12.734 10.708 -5.054 1.00 97.12 200 PHE A CA 1
ATOM 1649 C C . PHE A 1 200 ? 13.244 10.879 -6.489 1.00 97.12 200 PHE A C 1
ATOM 1651 O O . PHE A 1 200 ? 14.325 10.392 -6.804 1.00 97.12 200 PHE A O 1
ATOM 1658 N N . HIS A 1 201 ? 12.497 11.580 -7.346 1.00 96.81 201 HIS A N 1
ATOM 1659 C CA . HIS A 1 201 ? 12.916 11.876 -8.719 1.00 96.81 201 HIS A CA 1
ATOM 1660 C C . HIS A 1 201 ? 14.209 12.697 -8.758 1.00 96.81 201 HIS A C 1
ATOM 1662 O O . HIS A 1 201 ? 15.105 12.398 -9.539 1.00 96.81 201 HIS A O 1
ATOM 1668 N N . THR A 1 202 ? 14.333 13.679 -7.863 1.00 96.56 202 THR A N 1
ATOM 1669 C CA . THR A 1 202 ? 15.477 14.601 -7.828 1.00 96.56 202 THR A CA 1
ATOM 1670 C C . THR A 1 202 ? 16.741 13.948 -7.264 1.00 96.56 202 THR A C 1
ATOM 1672 O O . THR A 1 202 ? 17.837 14.193 -7.761 1.00 96.56 202 THR A O 1
ATOM 1675 N N . PHE A 1 203 ? 16.612 13.135 -6.210 1.00 95.62 203 PHE A N 1
ATOM 1676 C CA . PHE A 1 203 ? 17.762 12.647 -5.435 1.00 95.62 203 PHE A CA 1
ATOM 1677 C C . PHE A 1 203 ? 17.980 11.131 -5.506 1.00 95.62 203 PHE A C 1
ATOM 1679 O O . PHE A 1 203 ? 18.956 10.633 -4.945 1.00 95.62 203 PHE A O 1
ATOM 1686 N N . GLY A 1 204 ? 17.060 10.370 -6.106 1.00 93.50 204 GLY A N 1
ATOM 1687 C CA . GLY A 1 204 ? 17.104 8.901 -6.151 1.00 93.50 204 GLY A CA 1
ATOM 1688 C C . GLY A 1 204 ? 16.977 8.220 -4.781 1.00 93.50 204 GLY A C 1
ATOM 1689 O O . GLY A 1 204 ? 17.189 7.014 -4.656 1.00 93.50 204 GLY A O 1
ATOM 1690 N N . THR A 1 205 ? 16.656 8.978 -3.731 1.00 91.88 205 THR A N 1
ATOM 1691 C CA . THR A 1 205 ? 16.605 8.515 -2.341 1.00 91.88 205 THR A CA 1
ATOM 1692 C C . THR A 1 205 ? 15.425 9.148 -1.606 1.00 91.88 205 THR A C 1
ATOM 1694 O O . THR A 1 205 ? 14.845 10.130 -2.058 1.00 91.88 205 THR A O 1
ATOM 1697 N N . PHE A 1 206 ? 15.028 8.543 -0.487 1.00 94.25 206 PHE A N 1
ATOM 1698 C CA . PHE A 1 206 ? 13.968 9.035 0.392 1.00 94.25 206 PHE A CA 1
ATOM 1699 C C . PHE A 1 206 ? 14.170 8.480 1.811 1.00 94.25 206 PHE A C 1
ATOM 1701 O O . PHE A 1 206 ? 14.971 7.569 2.038 1.00 94.25 206 PHE A O 1
ATOM 1708 N N . GLU A 1 207 ? 13.429 9.015 2.779 1.00 93.50 207 GLU A N 1
ATOM 1709 C CA . GLU A 1 207 ? 13.487 8.642 4.194 1.00 93.50 207 GLU A CA 1
ATOM 1710 C C . GLU A 1 207 ? 13.414 7.119 4.425 1.00 93.50 207 GLU A C 1
ATOM 1712 O O . GLU A 1 207 ? 12.419 6.452 4.114 1.00 93.50 207 GLU A O 1
ATOM 1717 N N . ARG A 1 208 ? 14.448 6.568 5.078 1.00 90.12 208 ARG A N 1
ATOM 1718 C CA . ARG A 1 208 ? 14.609 5.123 5.321 1.00 90.12 208 ARG A CA 1
ATOM 1719 C C . ARG A 1 208 ? 13.414 4.507 6.046 1.00 90.12 208 ARG A C 1
ATOM 1721 O O . ARG A 1 208 ? 13.092 3.344 5.814 1.00 90.12 208 ARG A O 1
ATOM 1728 N N . ARG A 1 209 ? 12.744 5.267 6.920 1.00 88.88 209 ARG A N 1
ATOM 1729 C CA . ARG A 1 209 ? 11.552 4.797 7.647 1.00 88.88 209 ARG A CA 1
ATOM 1730 C C . ARG A 1 209 ? 10.398 4.406 6.719 1.00 88.88 209 ARG A C 1
ATOM 1732 O O . ARG A 1 209 ? 9.664 3.487 7.066 1.00 88.88 209 ARG A O 1
ATOM 1739 N N . LEU A 1 210 ? 10.256 5.034 5.550 1.00 90.00 210 LEU A N 1
ATOM 1740 C CA . LEU A 1 210 ? 9.230 4.661 4.564 1.00 90.00 210 LEU A CA 1
ATOM 1741 C C . LEU A 1 210 ? 9.560 3.344 3.840 1.00 90.00 210 LEU A C 1
ATOM 1743 O O . LEU A 1 210 ? 8.657 2.691 3.324 1.00 90.00 210 LEU A O 1
ATOM 1747 N N . ASN A 1 211 ? 10.834 2.934 3.842 1.00 87.88 211 ASN A N 1
ATOM 1748 C CA . ASN A 1 211 ? 11.307 1.638 3.345 1.00 87.88 211 ASN A CA 1
ATOM 1749 C C . ASN A 1 211 ? 11.403 0.573 4.462 1.00 87.88 211 ASN A C 1
ATOM 1751 O O . ASN A 1 211 ? 11.908 -0.533 4.262 1.00 87.88 211 ASN A O 1
ATOM 1755 N N . ALA A 1 212 ? 10.942 0.889 5.676 1.00 86.38 212 ALA A N 1
ATOM 1756 C CA . ALA A 1 212 ? 10.873 -0.103 6.736 1.00 86.38 212 ALA A CA 1
ATOM 1757 C C . ALA A 1 212 ? 9.889 -1.214 6.340 1.00 86.38 212 ALA A C 1
ATOM 1759 O O . ALA A 1 212 ? 8.791 -0.960 5.841 1.00 86.38 212 ALA A O 1
ATOM 1760 N N . THR A 1 213 ? 10.287 -2.456 6.596 1.00 81.88 213 THR A N 1
ATOM 1761 C CA . THR A 1 213 ? 9.564 -3.652 6.164 1.00 81.88 213 THR A CA 1
ATOM 1762 C C . THR A 1 213 ? 9.466 -4.624 7.325 1.00 81.88 213 THR A C 1
ATOM 1764 O O . THR A 1 213 ? 10.458 -4.850 8.017 1.00 81.88 213 THR A O 1
ATOM 1767 N N . PHE A 1 214 ? 8.294 -5.222 7.532 1.00 75.12 214 PHE A N 1
ATOM 1768 C CA . PHE A 1 214 ? 8.187 -6.388 8.406 1.00 75.12 214 PHE A CA 1
ATOM 1769 C C . PHE A 1 214 ? 8.363 -7.659 7.597 1.00 75.12 214 PHE A C 1
ATOM 1771 O O . PHE A 1 214 ? 7.738 -7.821 6.556 1.00 75.12 214 PHE A O 1
ATOM 1778 N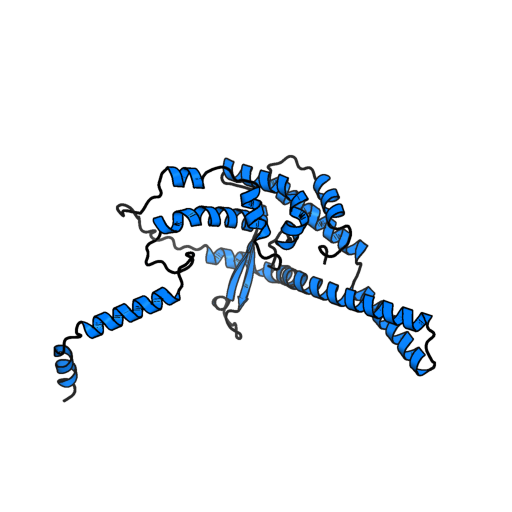 N . LEU A 1 215 ? 9.184 -8.577 8.085 1.00 75.94 215 LEU A N 1
ATOM 1779 C CA . LEU A 1 215 ? 9.304 -9.906 7.509 1.00 75.94 215 LEU A CA 1
ATOM 1780 C C . LEU A 1 215 ? 8.394 -10.841 8.294 1.00 75.94 215 LEU A C 1
ATOM 1782 O O . LEU A 1 215 ? 8.597 -10.971 9.490 1.00 75.94 215 LEU A O 1
ATOM 1786 N N . THR A 1 216 ? 7.413 -11.469 7.650 1.00 73.75 216 THR A N 1
ATOM 1787 C CA . THR A 1 216 ? 6.543 -12.487 8.257 1.00 73.75 216 THR A CA 1
ATOM 1788 C C . THR A 1 216 ? 6.801 -13.856 7.641 1.00 73.75 216 THR A C 1
ATOM 1790 O O . THR A 1 216 ? 7.111 -13.956 6.455 1.00 73.75 216 THR A O 1
ATOM 1793 N N . LEU A 1 217 ? 6.719 -14.916 8.443 1.00 77.81 217 LEU A N 1
ATOM 1794 C CA . LEU A 1 217 ? 6.972 -16.287 8.002 1.00 77.81 217 LEU A CA 1
ATOM 1795 C C . LEU A 1 217 ? 5.645 -17.017 7.792 1.00 77.81 217 LEU A C 1
ATOM 1797 O O . LEU A 1 217 ? 4.893 -17.222 8.741 1.00 77.81 217 LEU A O 1
ATOM 1801 N N . ILE A 1 218 ? 5.382 -17.440 6.554 1.00 77.44 218 ILE A N 1
ATOM 1802 C CA . ILE A 1 218 ? 4.190 -18.222 6.203 1.00 77.44 218 ILE A CA 1
ATOM 1803 C C . ILE A 1 218 ? 4.597 -19.679 5.945 1.00 77.44 218 ILE A C 1
ATOM 1805 O O . ILE A 1 218 ? 5.447 -19.910 5.079 1.00 77.44 218 ILE A O 1
ATOM 1809 N N . PRO A 1 219 ? 4.019 -20.669 6.651 1.00 80.56 219 PRO A N 1
ATOM 1810 C CA . PRO A 1 219 ? 4.280 -22.082 6.387 1.00 80.56 219 PRO A CA 1
ATOM 1811 C C . PRO A 1 219 ? 4.009 -22.470 4.926 1.00 80.56 219 PRO A C 1
ATOM 1813 O O . PRO A 1 219 ? 2.979 -22.115 4.358 1.00 80.56 219 PRO A O 1
ATOM 1816 N N . LYS A 1 220 ? 4.917 -23.236 4.311 1.00 79.31 220 LYS A N 1
ATOM 1817 C CA . LYS A 1 220 ? 4.722 -23.851 2.984 1.00 79.31 220 LYS A CA 1
ATOM 1818 C C . LYS A 1 220 ? 3.873 -25.123 3.051 1.00 79.31 220 LYS A C 1
ATOM 1820 O O . LYS A 1 220 ? 3.290 -25.501 2.041 1.00 79.31 220 LYS A O 1
ATOM 1825 N N . LYS A 1 221 ? 3.863 -25.793 4.207 1.00 82.19 221 LYS A N 1
ATOM 1826 C CA . LYS A 1 221 ? 3.226 -27.093 4.470 1.00 82.19 221 LYS A CA 1
ATOM 1827 C C . LYS A 1 221 ? 2.689 -27.134 5.907 1.00 82.19 221 LYS A C 1
ATOM 1829 O O . LYS A 1 221 ? 3.118 -26.332 6.728 1.00 82.19 221 LYS A O 1
ATOM 1834 N N . THR A 1 222 ? 1.771 -28.052 6.209 1.00 81.00 222 THR A N 1
ATOM 1835 C CA . THR A 1 222 ? 1.094 -28.172 7.519 1.00 81.00 222 THR A CA 1
ATOM 1836 C C . THR A 1 222 ? 2.021 -28.614 8.654 1.00 81.00 222 THR A C 1
ATOM 1838 O O . THR A 1 222 ? 1.950 -28.058 9.744 1.00 81.00 222 THR A O 1
ATOM 1841 N N . ASN A 1 223 ? 2.939 -29.549 8.394 1.00 84.31 223 ASN A N 1
ATOM 1842 C CA . ASN A 1 223 ? 3.896 -30.056 9.386 1.00 84.31 223 ASN A CA 1
ATOM 1843 C C . ASN A 1 223 ? 5.266 -29.392 9.196 1.00 84.31 223 ASN A C 1
ATOM 1845 O O . ASN A 1 223 ? 6.189 -29.969 8.620 1.00 84.31 223 ASN A O 1
ATOM 1849 N N . VAL A 1 224 ? 5.350 -28.128 9.604 1.00 80.00 224 VAL A N 1
ATOM 1850 C CA . VAL A 1 224 ? 6.555 -27.289 9.535 1.00 80.00 224 VAL A CA 1
ATOM 1851 C C . VAL A 1 224 ? 7.554 -27.741 10.603 1.00 80.00 224 VAL A C 1
ATOM 1853 O O . VAL A 1 224 ? 7.222 -27.714 11.785 1.00 80.00 224 VAL A O 1
ATOM 1856 N N . VAL A 1 225 ? 8.762 -28.152 10.203 1.00 83.31 225 VAL A N 1
ATOM 1857 C CA . VAL A 1 225 ? 9.809 -28.615 11.142 1.00 83.31 225 VAL A CA 1
ATOM 1858 C C . VAL A 1 225 ? 11.042 -27.720 11.067 1.00 83.31 225 VAL A C 1
ATOM 1860 O O . VAL A 1 225 ? 11.658 -27.414 12.084 1.00 83.31 225 VAL A O 1
ATOM 1863 N N . GLU A 1 226 ? 11.387 -27.253 9.868 1.00 78.31 226 GLU A N 1
ATOM 1864 C CA . GLU A 1 226 ? 12.613 -26.497 9.629 1.00 78.31 226 GLU A CA 1
ATOM 1865 C C . GLU A 1 226 ? 12.315 -25.089 9.107 1.00 78.31 226 GLU A C 1
ATOM 1867 O O . GLU A 1 226 ? 11.303 -24.840 8.458 1.00 78.31 226 GLU A O 1
ATOM 1872 N N . VAL A 1 227 ? 13.240 -24.147 9.306 1.00 74.56 227 VAL A N 1
ATOM 1873 C CA . VAL A 1 227 ? 13.065 -22.748 8.863 1.00 74.56 227 VAL A CA 1
ATOM 1874 C C . VAL A 1 227 ? 12.829 -22.642 7.345 1.00 74.56 227 VAL A C 1
ATOM 1876 O O . VAL A 1 227 ? 12.050 -21.802 6.896 1.00 74.56 227 VAL A O 1
ATOM 1879 N N . ARG A 1 228 ? 13.430 -23.533 6.539 1.00 78.75 228 ARG A N 1
ATOM 1880 C CA . ARG A 1 228 ? 13.239 -23.591 5.072 1.00 78.75 228 ARG A CA 1
ATOM 1881 C C . ARG A 1 228 ? 11.813 -23.939 4.640 1.00 78.75 228 ARG A C 1
ATOM 1883 O O . ARG A 1 228 ? 11.428 -23.648 3.501 1.00 78.75 228 ARG A O 1
ATOM 1890 N N . ASP A 1 229 ? 11.025 -24.517 5.543 1.00 78.19 229 ASP A N 1
ATOM 1891 C CA . ASP A 1 229 ? 9.614 -24.815 5.318 1.00 78.19 229 ASP A CA 1
ATOM 1892 C C . ASP A 1 229 ? 8.733 -23.561 5.405 1.00 78.19 229 ASP A C 1
ATOM 1894 O O . ASP A 1 229 ? 7.550 -23.630 5.084 1.00 78.19 229 ASP A O 1
ATOM 1898 N N . PHE A 1 230 ? 9.283 -22.402 5.776 1.00 79.44 230 PHE A N 1
ATOM 1899 C CA . PHE A 1 230 ? 8.580 -21.124 5.748 1.00 79.44 230 PHE A CA 1
ATOM 1900 C C . PHE A 1 230 ? 8.934 -20.309 4.497 1.00 79.44 230 PHE A C 1
ATOM 1902 O O . PHE A 1 230 ? 10.030 -20.396 3.937 1.00 79.44 230 PHE A O 1
ATOM 1909 N N . ARG A 1 231 ? 7.983 -19.497 4.028 1.00 76.12 231 ARG A N 1
ATOM 1910 C CA . ARG A 1 231 ? 8.215 -18.413 3.067 1.00 76.12 231 ARG A CA 1
ATOM 1911 C C . ARG A 1 231 ? 8.364 -17.110 3.847 1.00 76.12 231 ARG A C 1
ATOM 1913 O O . ARG A 1 231 ? 7.413 -16.743 4.540 1.00 76.12 231 ARG A O 1
ATOM 1920 N N . PRO A 1 232 ? 9.496 -16.400 3.730 1.00 82.25 232 PRO A N 1
ATOM 1921 C CA . PRO A 1 232 ? 9.569 -15.029 4.199 1.00 82.25 232 PRO A CA 1
ATOM 1922 C C . PRO A 1 232 ? 8.748 -14.134 3.268 1.00 82.25 232 PRO A C 1
ATOM 1924 O O . PRO A 1 232 ? 8.937 -14.146 2.053 1.00 82.25 232 PRO A O 1
ATOM 1927 N N . ILE A 1 233 ? 7.829 -13.363 3.837 1.00 80.69 233 ILE A N 1
ATOM 1928 C CA . ILE A 1 233 ? 7.032 -12.359 3.139 1.00 80.69 233 ILE A CA 1
ATOM 1929 C C . ILE A 1 233 ? 7.344 -10.991 3.731 1.00 80.69 233 ILE A C 1
ATOM 1931 O O . ILE A 1 233 ? 7.211 -10.770 4.932 1.00 80.69 233 ILE A O 1
ATOM 1935 N N . SER A 1 234 ? 7.725 -10.063 2.863 1.00 83.00 234 SER A N 1
ATOM 1936 C CA . SER A 1 234 ? 8.020 -8.678 3.213 1.00 83.00 234 SER A CA 1
ATOM 1937 C C . SER A 1 234 ? 6.756 -7.815 3.159 1.00 83.00 234 SER A C 1
ATOM 1939 O O . SER A 1 234 ? 6.253 -7.479 2.086 1.00 83.00 234 SER A O 1
ATOM 1941 N N . LEU A 1 235 ? 6.242 -7.424 4.321 1.00 84.19 235 LEU A N 1
ATOM 1942 C CA . LEU A 1 235 ? 5.186 -6.430 4.483 1.00 84.19 235 LEU A CA 1
ATOM 1943 C C . LEU A 1 235 ? 5.804 -5.029 4.461 1.00 84.19 235 LEU A C 1
ATOM 1945 O O . LEU A 1 235 ? 6.203 -4.475 5.486 1.00 84.19 235 LEU A O 1
ATOM 1949 N N . VAL A 1 236 ? 5.915 -4.478 3.257 1.00 88.25 236 VAL A N 1
ATOM 1950 C CA . VAL A 1 236 ? 6.477 -3.144 3.008 1.00 88.25 236 VAL A CA 1
ATOM 1951 C C . VAL A 1 236 ? 5.431 -2.038 3.252 1.00 88.25 236 VAL A C 1
ATOM 1953 O O . VAL A 1 236 ? 4.221 -2.282 3.137 1.00 88.25 236 VAL A O 1
ATOM 1956 N N . GLY A 1 237 ? 5.886 -0.825 3.584 1.00 89.19 237 GLY A N 1
ATOM 1957 C CA . GLY A 1 237 ? 5.032 0.359 3.774 1.00 89.19 237 GLY A CA 1
ATOM 1958 C C . GLY A 1 237 ? 4.267 0.768 2.511 1.00 89.19 237 GLY A C 1
ATOM 1959 O O . GLY A 1 237 ? 4.704 0.509 1.389 1.00 89.19 237 GLY A O 1
ATOM 1960 N N . SER A 1 238 ? 3.107 1.405 2.672 1.00 92.38 238 SER A N 1
ATOM 1961 C CA . SER A 1 238 ? 2.214 1.690 1.536 1.00 92.38 238 SER A CA 1
ATOM 1962 C C . SER A 1 238 ? 2.789 2.737 0.575 1.00 92.38 238 SER A C 1
ATOM 1964 O O . SER A 1 238 ? 2.692 2.548 -0.634 1.00 92.38 238 SER A O 1
ATOM 1966 N N . VAL A 1 239 ? 3.488 3.763 1.077 1.00 95.06 239 VAL A N 1
ATOM 1967 C CA . VAL A 1 239 ? 4.196 4.749 0.228 1.00 95.06 239 VAL A CA 1
ATOM 1968 C C . VAL A 1 239 ? 5.208 4.060 -0.692 1.00 95.06 239 VAL A C 1
ATOM 1970 O O . VAL A 1 239 ? 5.217 4.309 -1.896 1.00 95.06 239 VAL A O 1
ATOM 1973 N N . TYR A 1 240 ? 5.991 3.120 -0.152 1.00 94.62 240 TYR A N 1
ATOM 1974 C CA . TYR A 1 240 ? 6.930 2.318 -0.935 1.00 94.62 240 TYR A CA 1
ATOM 1975 C C . TYR A 1 240 ? 6.221 1.487 -2.013 1.00 94.62 240 TYR A C 1
ATOM 1977 O O . TYR A 1 240 ? 6.670 1.449 -3.156 1.00 94.62 240 TYR A O 1
ATOM 1985 N N . LYS A 1 241 ? 5.090 0.841 -1.681 1.00 94.12 241 LYS A N 1
ATOM 1986 C CA . LYS A 1 241 ? 4.313 0.054 -2.660 1.00 94.12 241 LYS A CA 1
ATOM 1987 C C . LYS A 1 241 ? 3.819 0.918 -3.813 1.00 94.12 241 LYS A C 1
ATOM 1989 O O . LYS A 1 241 ? 3.868 0.461 -4.952 1.00 94.12 241 LYS A O 1
ATOM 1994 N N . ILE A 1 242 ? 3.334 2.124 -3.516 1.00 96.81 242 ILE A N 1
ATOM 1995 C CA . ILE A 1 242 ? 2.837 3.058 -4.530 1.00 96.81 242 ILE A CA 1
ATOM 1996 C C . ILE A 1 242 ? 3.997 3.449 -5.453 1.00 96.81 242 ILE A C 1
ATOM 1998 O O . ILE A 1 242 ? 3.885 3.252 -6.659 1.00 96.81 242 ILE A O 1
ATOM 2002 N N . LEU A 1 243 ? 5.137 3.878 -4.897 1.00 96.69 243 LEU A N 1
ATOM 2003 C CA . LEU A 1 243 ? 6.349 4.211 -5.658 1.00 96.69 243 LEU A CA 1
ATOM 2004 C C . LEU A 1 243 ? 6.799 3.053 -6.562 1.00 96.69 243 LEU A C 1
ATOM 2006 O O . LEU A 1 243 ? 6.908 3.208 -7.777 1.00 96.69 243 LEU A O 1
ATOM 2010 N N . ALA A 1 244 ? 6.990 1.865 -5.985 1.00 95.69 244 ALA A N 1
ATOM 2011 C CA . ALA A 1 244 ? 7.419 0.679 -6.719 1.00 95.69 244 ALA A CA 1
ATOM 2012 C C . ALA A 1 244 ? 6.425 0.294 -7.826 1.00 95.69 244 ALA A C 1
ATOM 2014 O O . ALA A 1 244 ? 6.828 -0.136 -8.906 1.00 95.69 244 ALA A O 1
ATOM 2015 N N . LYS A 1 245 ? 5.119 0.460 -7.584 1.00 96.69 245 LYS A N 1
ATOM 2016 C CA . LYS A 1 245 ? 4.085 0.139 -8.569 1.00 96.69 245 LYS A CA 1
ATOM 2017 C C . LYS A 1 245 ? 4.024 1.157 -9.708 1.00 96.69 245 LYS A C 1
ATOM 2019 O O . LYS A 1 245 ? 3.811 0.739 -10.846 1.00 96.69 245 LYS A O 1
ATOM 2024 N N . VAL A 1 246 ? 4.238 2.443 -9.431 1.00 97.81 246 VAL A N 1
ATOM 2025 C CA . VAL A 1 246 ? 4.382 3.480 -10.466 1.00 97.81 246 VAL A CA 1
ATOM 2026 C C . VAL A 1 246 ? 5.571 3.144 -11.368 1.00 97.81 246 VAL A C 1
ATOM 2028 O O . VAL A 1 246 ? 5.399 2.998 -12.576 1.00 97.81 246 VAL A O 1
ATOM 2031 N N . LEU A 1 247 ? 6.744 2.880 -10.785 1.00 96.81 247 LEU A N 1
ATOM 2032 C CA . LEU A 1 247 ? 7.942 2.491 -11.540 1.00 96.81 247 LEU A CA 1
ATOM 2033 C C . LEU A 1 247 ? 7.725 1.215 -12.366 1.00 96.81 247 LEU A C 1
ATOM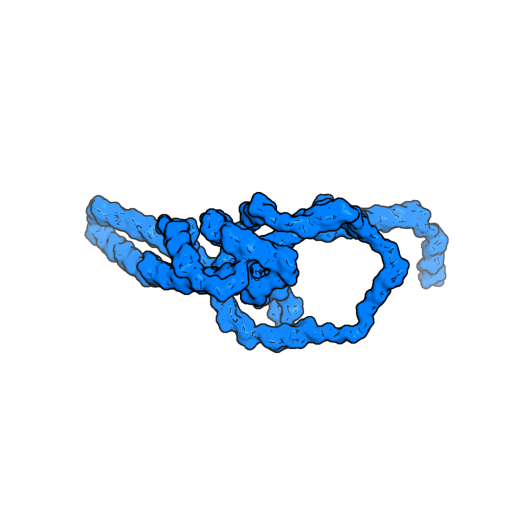 2035 O O . LEU A 1 247 ? 8.051 1.177 -13.549 1.00 96.81 247 LEU A O 1
ATOM 2039 N N . ALA A 1 248 ? 7.105 0.186 -11.783 1.00 95.69 248 ALA A N 1
ATOM 2040 C CA . ALA A 1 248 ? 6.781 -1.042 -12.506 1.00 95.69 248 ALA A CA 1
ATOM 2041 C C . ALA A 1 248 ? 5.818 -0.798 -13.681 1.00 95.69 248 ALA A C 1
ATOM 2043 O O . ALA A 1 248 ? 5.935 -1.445 -14.720 1.00 95.69 248 ALA A O 1
ATOM 2044 N N . ASN A 1 249 ? 4.862 0.125 -13.538 1.00 95.44 249 ASN A N 1
ATOM 2045 C CA . ASN A 1 249 ? 3.947 0.486 -14.619 1.00 95.44 249 ASN A CA 1
ATOM 2046 C C . ASN A 1 249 ? 4.659 1.230 -15.757 1.00 95.44 249 ASN A C 1
ATOM 2048 O O . ASN A 1 249 ? 4.293 0.999 -16.908 1.00 95.44 249 ASN A O 1
ATOM 2052 N N . ARG A 1 250 ? 5.664 2.062 -15.448 1.00 95.81 250 ARG A N 1
ATOM 2053 C CA . ARG A 1 250 ? 6.528 2.700 -16.452 1.00 95.81 250 ARG A CA 1
ATOM 2054 C C . ARG A 1 250 ? 7.371 1.669 -17.194 1.00 95.81 250 ARG A C 1
ATOM 2056 O O . ARG A 1 250 ? 7.267 1.572 -18.410 1.00 95.81 250 ARG A O 1
ATOM 2063 N N . LEU A 1 251 ? 8.108 0.828 -16.463 1.00 94.00 251 LEU A N 1
ATOM 2064 C CA . LEU A 1 251 ? 8.957 -0.224 -17.043 1.00 94.00 251 LEU A CA 1
ATOM 2065 C C . LEU A 1 251 ? 8.176 -1.191 -17.933 1.00 94.00 251 LEU A C 1
ATOM 2067 O O . LEU A 1 251 ? 8.686 -1.663 -18.942 1.00 94.00 251 LEU A O 1
ATOM 2071 N N . ARG A 1 252 ? 6.914 -1.462 -17.592 1.00 92.00 252 ARG A N 1
ATOM 2072 C CA . ARG A 1 252 ? 6.034 -2.307 -18.404 1.00 92.00 252 ARG A CA 1
ATOM 2073 C C . ARG A 1 252 ? 5.893 -1.820 -19.852 1.00 92.00 252 ARG A C 1
ATOM 2075 O O . ARG A 1 252 ? 5.635 -2.655 -20.706 1.00 92.00 252 ARG A O 1
ATOM 2082 N N . LEU A 1 253 ? 6.022 -0.519 -20.126 1.00 92.06 253 LEU A N 1
ATOM 2083 C CA . LEU A 1 253 ? 5.832 0.048 -21.468 1.00 92.06 253 LEU A CA 1
ATOM 2084 C C . LEU A 1 253 ? 6.931 -0.337 -22.460 1.00 92.06 253 LEU A C 1
ATOM 2086 O O . LEU A 1 253 ? 6.664 -0.334 -23.650 1.00 92.06 253 LEU A O 1
ATOM 2090 N N . VAL A 1 254 ? 8.123 -0.657 -21.959 1.00 92.69 254 VAL A N 1
ATOM 2091 C CA . VAL A 1 254 ? 9.305 -1.004 -22.767 1.00 92.69 254 VAL A CA 1
ATOM 2092 C C . VAL A 1 254 ? 9.719 -2.462 -22.581 1.00 92.69 254 VAL A C 1
ATOM 2094 O O . VAL A 1 254 ? 10.699 -2.930 -23.144 1.00 92.69 254 VAL A O 1
ATOM 2097 N N . MET A 1 255 ? 9.016 -3.189 -21.707 1.00 89.12 255 MET A N 1
ATOM 2098 C CA . MET A 1 255 ? 9.454 -4.505 -21.262 1.00 89.12 255 MET A CA 1
ATOM 2099 C C . MET A 1 255 ? 9.518 -5.495 -22.426 1.00 89.12 255 MET A C 1
ATOM 2101 O O . MET A 1 255 ? 10.443 -6.292 -22.458 1.00 89.12 255 MET A O 1
ATOM 2105 N N . GLU A 1 256 ? 8.581 -5.424 -23.375 1.00 85.50 256 GLU A N 1
ATOM 2106 C CA . GLU A 1 256 ? 8.510 -6.317 -24.540 1.00 85.50 256 GLU A CA 1
ATOM 2107 C C . GLU A 1 256 ? 9.703 -6.172 -25.494 1.00 85.50 256 GLU A C 1
ATOM 2109 O O . GLU A 1 256 ? 10.096 -7.169 -26.093 1.00 85.50 256 GLU A O 1
ATOM 2114 N N . ASP A 1 257 ? 10.314 -4.987 -25.564 1.00 85.81 257 ASP A N 1
ATOM 2115 C CA . ASP A 1 257 ? 11.449 -4.703 -26.451 1.00 85.81 257 ASP A CA 1
ATOM 2116 C C . ASP A 1 257 ? 12.780 -5.229 -25.892 1.00 85.81 257 ASP A C 1
ATOM 2118 O O . ASP A 1 257 ? 13.738 -5.439 -26.634 1.00 85.81 257 ASP A O 1
ATOM 2122 N N . ILE A 1 258 ? 12.848 -5.439 -24.572 1.00 87.62 258 ILE A N 1
ATOM 2123 C CA . ILE A 1 258 ? 14.085 -5.797 -23.859 1.00 87.62 258 ILE A CA 1
ATOM 2124 C C . ILE A 1 258 ? 14.103 -7.277 -23.455 1.00 87.62 258 ILE A C 1
ATOM 2126 O O . ILE A 1 258 ? 15.162 -7.884 -23.298 1.00 87.62 258 ILE A O 1
ATOM 2130 N N . ILE A 1 259 ? 12.935 -7.878 -23.217 1.00 87.38 259 ILE A N 1
ATOM 2131 C CA . ILE A 1 259 ? 12.854 -9.274 -22.777 1.00 87.38 259 ILE A CA 1
ATOM 2132 C C . ILE A 1 259 ? 12.780 -10.225 -23.969 1.00 87.38 259 ILE A C 1
ATOM 2134 O O . ILE A 1 259 ? 12.017 -10.026 -24.912 1.00 87.38 259 ILE A O 1
ATOM 2138 N N . SER A 1 260 ? 13.487 -11.349 -23.864 1.00 84.75 260 SER A N 1
ATOM 2139 C CA . SER A 1 260 ? 13.355 -12.437 -24.834 1.00 84.75 260 SER A CA 1
ATOM 2140 C C . SER A 1 260 ? 11.889 -12.884 -24.971 1.00 84.75 260 SER A C 1
ATOM 2142 O O . SER A 1 260 ? 11.194 -13.003 -23.951 1.00 84.75 260 SER A O 1
ATOM 2144 N N . PRO A 1 261 ? 11.416 -13.229 -26.182 1.00 83.69 261 PRO A N 1
ATOM 2145 C CA . PRO A 1 261 ? 10.119 -13.875 -26.387 1.00 83.69 261 PRO A CA 1
ATOM 2146 C C . PRO A 1 261 ? 9.928 -15.156 -25.560 1.00 83.69 261 PRO A C 1
ATOM 2148 O O . PRO A 1 261 ? 8.802 -15.502 -25.226 1.00 83.69 261 PRO A O 1
ATOM 2151 N N . SER A 1 262 ? 11.016 -15.834 -25.177 1.00 83.88 262 SER A N 1
ATOM 2152 C CA . SER A 1 262 ? 10.978 -17.053 -24.354 1.00 83.88 262 SER A CA 1
ATOM 2153 C C . SER A 1 262 ? 10.720 -16.809 -22.857 1.00 83.88 262 SER A C 1
ATOM 2155 O O . SER A 1 262 ? 10.459 -17.756 -22.112 1.00 83.88 262 SER A O 1
ATOM 2157 N N . GLN A 1 263 ? 10.802 -15.559 -22.386 1.00 85.00 263 GLN A N 1
ATOM 2158 C CA . GLN A 1 263 ? 10.537 -15.206 -20.992 1.00 85.00 263 GLN A CA 1
ATOM 2159 C C . GLN A 1 263 ? 9.022 -15.126 -20.753 1.00 85.00 263 GLN A C 1
ATOM 2161 O O . GLN A 1 263 ? 8.391 -14.125 -21.085 1.00 85.00 263 GLN A O 1
ATOM 2166 N N . ASN A 1 264 ? 8.434 -16.160 -20.148 1.00 83.88 264 ASN A N 1
ATOM 2167 C CA . ASN A 1 264 ? 6.972 -16.261 -19.996 1.00 83.88 264 ASN A CA 1
ATOM 2168 C C . ASN A 1 264 ? 6.441 -15.859 -18.611 1.00 83.88 264 ASN A C 1
ATOM 2170 O O . ASN A 1 264 ? 5.257 -15.567 -18.451 1.00 83.88 264 ASN A O 1
ATOM 2174 N N . ALA A 1 265 ? 7.297 -15.830 -17.588 1.00 83.00 265 ALA A N 1
ATOM 2175 C CA . ALA A 1 265 ? 6.890 -15.481 -16.230 1.00 83.00 265 ALA A CA 1
ATOM 2176 C C . ALA A 1 265 ? 6.961 -13.966 -15.986 1.00 83.00 265 ALA A C 1
ATOM 2178 O O . ALA A 1 265 ? 7.929 -13.317 -16.367 1.00 83.00 265 ALA A O 1
ATOM 2179 N N . PHE A 1 266 ? 5.966 -13.425 -15.272 1.00 82.31 266 PHE A N 1
ATOM 2180 C CA . PHE A 1 266 ? 5.894 -12.018 -14.835 1.00 82.31 266 PHE A CA 1
ATOM 2181 C C . PHE A 1 266 ? 5.824 -10.966 -15.954 1.00 82.31 266 PHE A C 1
ATOM 2183 O O . PHE A 1 266 ? 5.998 -9.777 -15.691 1.00 82.31 266 PHE A O 1
ATOM 2190 N N . VAL A 1 267 ? 5.487 -11.381 -17.174 1.00 85.31 267 VAL A N 1
ATOM 2191 C CA . VAL A 1 267 ? 5.297 -10.504 -18.334 1.00 85.31 267 VAL A CA 1
ATOM 2192 C C . VAL A 1 267 ? 3.809 -10.437 -18.653 1.00 85.31 267 VAL A C 1
ATOM 2194 O O . VAL A 1 267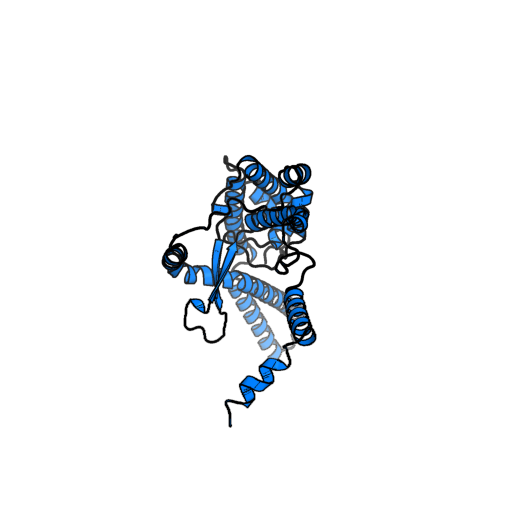 ? 3.118 -11.455 -18.670 1.00 85.31 267 VAL A O 1
ATOM 2197 N N . LYS A 1 268 ? 3.280 -9.231 -18.875 1.00 83.75 268 LYS A N 1
ATOM 2198 C CA . LYS A 1 268 ? 1.856 -9.060 -19.186 1.00 83.75 268 LYS A CA 1
ATOM 2199 C C . LYS A 1 268 ? 1.530 -9.788 -20.497 1.00 83.75 268 LYS A C 1
ATOM 2201 O O . LYS A 1 268 ? 2.236 -9.622 -21.477 1.00 83.75 268 LYS A O 1
ATOM 2206 N N . GLY A 1 269 ? 0.449 -10.566 -20.505 1.00 85.44 269 GLY A N 1
ATOM 2207 C CA . GLY A 1 269 ? -0.007 -11.282 -21.702 1.00 85.44 269 GLY A CA 1
ATOM 2208 C C . GLY A 1 269 ? 0.687 -12.622 -21.964 1.00 85.44 269 GLY A C 1
ATOM 2209 O O . GLY A 1 269 ? 0.237 -13.337 -22.849 1.00 85.44 269 GLY A O 1
ATOM 2210 N N . ARG A 1 270 ? 1.709 -12.995 -21.180 1.00 87.56 270 ARG A N 1
ATOM 2211 C CA . ARG A 1 270 ? 2.370 -14.308 -21.258 1.00 87.56 270 ARG A CA 1
ATOM 2212 C C . ARG A 1 270 ? 1.972 -15.175 -20.068 1.00 87.56 270 ARG A C 1
ATOM 2214 O O . ARG A 1 270 ? 1.798 -14.664 -18.956 1.00 87.56 270 ARG A O 1
ATOM 2221 N N . GLN A 1 271 ? 1.800 -16.474 -20.291 1.00 87.50 271 GLN A N 1
ATOM 2222 C CA . GLN A 1 271 ? 1.415 -17.424 -19.250 1.00 87.50 271 GLN A CA 1
ATOM 2223 C C . GLN A 1 271 ? 2.534 -18.430 -18.994 1.00 87.50 271 GLN A C 1
ATOM 2225 O O . GLN A 1 271 ? 3.222 -18.882 -19.902 1.00 87.50 271 GLN A O 1
ATOM 2230 N N . ILE A 1 272 ? 2.688 -18.856 -17.738 1.00 86.00 272 ILE A N 1
ATOM 2231 C CA . ILE A 1 272 ? 3.686 -19.879 -17.382 1.00 86.00 272 ILE A CA 1
ATOM 2232 C C . ILE A 1 272 ? 3.427 -21.220 -18.090 1.00 86.00 272 ILE A C 1
ATOM 2234 O O . ILE A 1 272 ? 4.352 -21.992 -18.329 1.00 86.00 272 ILE A O 1
ATOM 2238 N N . THR A 1 273 ? 2.171 -21.483 -18.453 1.00 87.00 273 THR A N 1
ATOM 2239 C CA . THR A 1 273 ? 1.751 -22.662 -19.214 1.00 87.00 273 THR A CA 1
ATOM 2240 C C . THR A 1 273 ? 2.282 -22.665 -20.642 1.00 87.00 273 THR A C 1
ATOM 2242 O O . THR A 1 273 ? 2.490 -23.744 -21.190 1.00 87.00 273 THR A O 1
ATOM 2245 N N . ASP A 1 274 ? 2.571 -21.497 -21.222 1.00 85.81 274 ASP A N 1
ATOM 2246 C CA . ASP A 1 274 ? 3.095 -21.388 -22.587 1.00 85.81 274 ASP A CA 1
ATOM 2247 C C . ASP A 1 274 ? 4.469 -22.063 -22.682 1.00 85.81 274 ASP A C 1
ATOM 2249 O O . ASP A 1 274 ? 4.750 -22.779 -23.638 1.00 85.81 274 ASP A O 1
ATOM 2253 N N . SER A 1 275 ? 5.297 -21.943 -21.634 1.00 86.50 275 SER A N 1
ATOM 2254 C CA . SER A 1 275 ? 6.579 -22.657 -21.545 1.00 86.50 275 SER A CA 1
ATOM 2255 C C . SER A 1 275 ? 6.410 -24.176 -21.571 1.00 86.50 275 SER A C 1
ATOM 2257 O O . SER A 1 275 ? 7.228 -24.868 -22.170 1.00 86.50 275 SER A O 1
ATOM 2259 N N . VAL A 1 276 ? 5.369 -24.699 -20.914 1.00 87.62 276 VAL A N 1
ATOM 2260 C CA . VAL A 1 276 ? 5.094 -26.145 -20.873 1.00 87.62 276 VAL A CA 1
ATOM 2261 C C . VAL A 1 276 ? 4.658 -26.632 -22.252 1.00 87.62 276 VAL A C 1
ATOM 2263 O O . VAL A 1 276 ? 5.130 -27.666 -22.713 1.00 87.62 276 VAL A O 1
ATOM 2266 N N . LEU A 1 277 ? 3.803 -25.863 -22.930 1.00 88.75 277 LEU A N 1
ATOM 2267 C CA . LEU A 1 277 ? 3.333 -26.190 -24.272 1.00 88.75 277 LEU A CA 1
ATOM 2268 C C . LEU A 1 277 ? 4.478 -26.169 -25.294 1.00 88.75 277 LEU A C 1
ATOM 2270 O O . LEU A 1 277 ? 4.642 -27.132 -26.034 1.00 88.75 277 LEU A O 1
ATOM 2274 N N . ILE A 1 278 ? 5.321 -25.131 -25.272 1.00 87.69 278 ILE A N 1
ATOM 2275 C CA . ILE A 1 278 ? 6.511 -25.041 -26.132 1.00 87.69 278 ILE A CA 1
ATOM 2276 C C . ILE A 1 278 ? 7.449 -26.230 -25.887 1.00 87.69 278 ILE A C 1
ATOM 2278 O O . ILE A 1 278 ? 7.950 -26.823 -26.839 1.00 87.69 278 ILE A O 1
ATOM 2282 N N . ALA A 1 279 ? 7.679 -26.609 -24.625 1.00 88.81 279 ALA A N 1
ATOM 2283 C CA . ALA A 1 279 ? 8.524 -27.756 -24.300 1.00 88.81 279 ALA A CA 1
ATOM 2284 C C . ALA A 1 279 ? 7.958 -29.076 -24.853 1.00 88.81 279 ALA A C 1
ATOM 2286 O O . ALA A 1 279 ? 8.722 -29.882 -25.387 1.00 88.81 279 ALA A O 1
ATOM 2287 N N . ASN A 1 280 ? 6.639 -29.275 -24.766 1.00 91.38 280 ASN A N 1
ATOM 2288 C CA . ASN A 1 280 ? 5.970 -30.452 -25.320 1.00 91.38 280 ASN A CA 1
ATOM 2289 C C . ASN A 1 280 ? 6.069 -30.498 -26.851 1.00 91.38 280 ASN A C 1
ATOM 2291 O O . ASN A 1 280 ? 6.468 -31.523 -27.390 1.00 91.38 280 ASN A O 1
ATOM 2295 N N . GLU A 1 281 ? 5.799 -29.390 -27.547 1.00 91.56 281 GLU A N 1
ATOM 2296 C CA . GLU A 1 281 ? 5.918 -29.322 -29.012 1.00 91.56 281 GLU A CA 1
ATOM 2297 C C . GLU A 1 281 ? 7.357 -29.568 -29.487 1.00 91.56 281 GLU A C 1
ATOM 2299 O O . GLU A 1 281 ? 7.581 -30.285 -30.461 1.00 91.56 281 GLU A O 1
ATOM 2304 N N . CYS A 1 282 ? 8.360 -29.044 -28.771 1.00 90.50 282 CYS A N 1
ATOM 2305 C CA . CYS A 1 282 ? 9.767 -29.336 -29.054 1.00 90.50 282 CYS A CA 1
ATOM 2306 C C . CYS A 1 282 ? 10.080 -30.835 -28.931 1.00 90.50 282 CYS A C 1
ATOM 2308 O O . CYS A 1 282 ? 10.791 -31.388 -29.773 1.00 90.50 282 CYS A O 1
ATOM 2310 N N . LEU A 1 283 ? 9.563 -31.497 -27.891 1.00 91.62 283 LEU A N 1
ATOM 2311 C CA . LEU A 1 283 ? 9.747 -32.932 -27.678 1.00 91.62 283 LEU A CA 1
ATOM 2312 C C . LEU A 1 283 ? 9.042 -33.748 -28.771 1.00 91.62 283 LEU A C 1
ATOM 2314 O O . LEU A 1 283 ? 9.661 -34.625 -29.374 1.00 91.62 283 LEU A O 1
ATOM 2318 N N . ASP A 1 284 ? 7.793 -33.410 -29.087 1.00 91.75 284 ASP A N 1
ATOM 2319 C CA . ASP A 1 284 ? 7.008 -34.066 -30.134 1.00 91.75 284 ASP A CA 1
ATOM 2320 C C . ASP A 1 284 ? 7.631 -33.884 -31.523 1.00 91.75 284 ASP A C 1
ATOM 2322 O O . ASP A 1 284 ? 7.682 -34.840 -32.301 1.00 91.75 284 ASP A O 1
ATOM 2326 N N . SER A 1 285 ? 8.154 -32.693 -31.836 1.00 91.31 285 SER A N 1
ATOM 2327 C CA . SER A 1 285 ? 8.871 -32.428 -33.091 1.00 91.31 285 SER A CA 1
ATOM 2328 C C . SER A 1 285 ? 10.107 -33.313 -33.211 1.00 91.31 285 SER A C 1
ATOM 2330 O O . SER A 1 285 ? 10.303 -33.951 -34.241 1.00 91.31 285 SER A O 1
ATOM 2332 N N . ARG A 1 286 ? 10.906 -33.440 -32.142 1.00 86.81 286 ARG A N 1
ATOM 2333 C CA . ARG A 1 286 ? 12.096 -34.308 -32.131 1.00 86.81 286 ARG A CA 1
ATOM 2334 C C . ARG A 1 286 ? 11.757 -35.791 -32.250 1.00 86.81 286 ARG A C 1
ATOM 2336 O O . ARG A 1 286 ? 12.481 -36.525 -32.915 1.00 86.81 286 ARG A O 1
ATOM 2343 N N . ILE A 1 287 ? 10.661 -36.238 -31.639 1.00 87.31 287 ILE A N 1
ATOM 2344 C CA . ILE A 1 287 ? 10.183 -37.619 -31.790 1.00 87.31 287 ILE A CA 1
ATOM 2345 C C . ILE A 1 287 ? 9.759 -37.884 -33.243 1.00 87.31 287 ILE A C 1
ATOM 2347 O O . ILE A 1 287 ? 10.070 -38.947 -33.781 1.00 87.31 287 ILE A O 1
ATOM 2351 N N . LYS A 1 288 ? 9.085 -36.920 -33.887 1.00 84.94 288 LYS A N 1
ATOM 2352 C CA . LYS A 1 288 ? 8.638 -37.011 -35.288 1.00 84.94 288 LYS A CA 1
ATOM 2353 C C . LYS A 1 288 ? 9.782 -36.899 -36.304 1.00 84.94 288 LYS A C 1
ATOM 2355 O O . LYS A 1 288 ? 9.712 -37.561 -37.333 1.00 84.94 288 LYS A O 1
ATOM 2360 N N . GLU A 1 289 ? 10.817 -36.106 -36.022 1.00 79.12 289 GLU A N 1
ATOM 2361 C CA . GLU A 1 289 ? 12.014 -35.937 -36.873 1.00 79.12 289 GLU A CA 1
ATOM 2362 C C . GLU A 1 289 ? 12.926 -37.172 -36.913 1.00 79.12 289 GLU A C 1
ATOM 2364 O O . GLU A 1 289 ? 13.810 -37.245 -37.760 1.00 79.12 289 GLU A O 1
ATOM 2369 N N . GLY A 1 290 ? 12.681 -38.162 -36.054 1.00 59.62 290 GLY A N 1
ATOM 2370 C CA . GLY A 1 290 ? 13.434 -39.405 -36.029 1.00 59.62 290 GLY A CA 1
ATOM 2371 C C . GLY A 1 290 ? 14.423 -39.434 -34.874 1.00 59.62 290 GLY A C 1
ATOM 2372 O O . GLY A 1 290 ? 15.583 -39.055 -34.991 1.00 59.62 290 GLY A O 1
ATOM 2373 N N . PHE A 1 291 ? 13.993 -40.036 -33.766 1.00 53.31 291 PHE A N 1
ATOM 2374 C CA . PHE A 1 291 ? 14.877 -41.013 -33.143 1.00 53.31 291 PHE A CA 1
ATOM 2375 C C . PHE A 1 291 ? 15.111 -42.088 -34.204 1.00 53.31 291 PHE A C 1
ATOM 2377 O O . PHE A 1 291 ? 14.222 -42.912 -34.443 1.00 53.31 291 PHE A O 1
ATOM 2384 N N . ASP A 1 292 ? 16.255 -42.009 -34.883 1.00 50.00 292 ASP A N 1
ATOM 2385 C CA . ASP A 1 292 ? 16.684 -42.986 -35.872 1.00 50.00 292 ASP A CA 1
ATOM 2386 C C . ASP A 1 292 ? 16.371 -44.396 -35.372 1.00 50.00 292 ASP A C 1
ATOM 2388 O O . ASP A 1 292 ? 16.726 -44.803 -34.258 1.00 50.00 292 ASP A O 1
ATOM 2392 N N . ALA A 1 293 ? 15.688 -45.150 -36.229 1.00 51.16 293 ALA A N 1
ATOM 2393 C CA . ALA A 1 293 ? 15.369 -46.554 -36.035 1.00 51.16 293 ALA A CA 1
ATOM 2394 C C . ALA A 1 293 ? 16.619 -47.441 -35.823 1.00 51.16 293 ALA A C 1
ATOM 2396 O O . ALA A 1 293 ? 16.469 -48.629 -35.533 1.00 51.16 293 ALA A O 1
ATOM 2397 N N . ASP A 1 294 ? 17.828 -46.875 -35.890 1.00 50.22 294 ASP A N 1
ATOM 2398 C CA . ASP A 1 294 ? 19.104 -47.556 -35.687 1.00 50.22 294 ASP A CA 1
ATOM 2399 C C . ASP A 1 294 ? 19.459 -47.787 -34.205 1.00 50.22 294 ASP A C 1
ATOM 2401 O O . ASP A 1 294 ? 20.012 -48.835 -33.873 1.00 50.22 294 ASP A O 1
ATOM 2405 N N . ASN A 1 295 ? 19.022 -46.939 -33.264 1.00 47.75 295 ASN A N 1
ATOM 2406 C CA . ASN A 1 295 ? 19.316 -47.152 -31.830 1.00 47.75 295 ASN A CA 1
ATOM 2407 C C . ASN A 1 295 ? 18.396 -48.179 -31.139 1.00 47.75 295 ASN A C 1
ATOM 2409 O O . ASN A 1 295 ? 18.631 -48.568 -29.994 1.00 47.75 295 ASN A O 1
ATOM 2413 N N . LYS A 1 296 ? 17.351 -48.669 -31.822 1.00 47.91 296 LYS A N 1
ATOM 2414 C CA . LYS A 1 296 ? 16.508 -49.768 -31.311 1.00 47.91 296 LYS A CA 1
ATOM 2415 C C . LYS A 1 296 ? 17.152 -51.149 -31.470 1.00 47.91 296 LYS A C 1
ATOM 2417 O O . LYS A 1 296 ? 16.685 -52.084 -30.819 1.00 47.91 296 LYS A O 1
ATOM 2422 N N . LYS A 1 297 ? 18.193 -51.295 -32.300 1.00 47.59 297 LYS A N 1
ATOM 2423 C CA . LYS A 1 297 ? 18.918 -52.567 -32.454 1.00 47.59 297 LYS A CA 1
ATOM 2424 C C . LYS A 1 297 ? 19.966 -52.780 -31.358 1.00 47.59 297 LYS A C 1
ATOM 2426 O O . LYS A 1 297 ? 19.984 -53.857 -30.772 1.00 47.59 297 LYS A O 1
ATOM 2431 N N . GLU A 1 298 ? 20.713 -51.748 -30.957 1.00 43.16 298 GLU A N 1
ATOM 2432 C CA . GLU A 1 298 ? 21.737 -51.890 -29.901 1.00 43.16 298 GLU A CA 1
ATOM 2433 C C . GLU A 1 298 ? 21.173 -52.179 -28.498 1.00 43.16 298 GLU A C 1
ATOM 2435 O O . GLU A 1 298 ? 21.844 -52.812 -27.685 1.00 43.16 298 GLU A O 1
ATOM 2440 N N . PHE A 1 299 ? 19.934 -51.770 -28.197 1.00 42.28 299 PHE A N 1
ATOM 2441 C CA . PHE A 1 299 ? 19.291 -52.117 -26.919 1.00 42.28 299 PHE A CA 1
ATOM 2442 C C . PHE A 1 299 ? 18.654 -53.514 -26.904 1.00 42.28 299 PHE A C 1
ATOM 2444 O O . PHE A 1 299 ? 18.391 -54.037 -25.823 1.00 42.28 299 PHE A O 1
ATOM 2451 N N . LYS A 1 300 ? 18.417 -54.125 -28.074 1.00 47.38 300 LYS A N 1
ATOM 2452 C CA . LYS A 1 300 ? 17.929 -55.509 -28.179 1.00 47.38 300 LYS A CA 1
ATOM 2453 C C . LYS A 1 300 ? 19.062 -56.532 -28.274 1.00 47.38 300 LYS A C 1
ATOM 2455 O O . LYS A 1 300 ? 18.905 -57.616 -27.738 1.00 47.38 300 LYS A O 1
ATOM 2460 N N . GLU A 1 301 ? 20.214 -56.182 -28.846 1.00 44.62 301 GLU A N 1
ATOM 2461 C CA . GLU A 1 301 ? 21.375 -57.091 -28.941 1.00 44.62 301 GLU A CA 1
ATOM 2462 C C . GLU A 1 301 ? 22.218 -57.193 -27.653 1.00 44.62 301 GLU A C 1
ATOM 2464 O O . GLU A 1 301 ? 23.165 -57.969 -27.602 1.00 44.62 301 GLU A O 1
ATOM 2469 N N . LYS A 1 302 ? 21.886 -56.448 -26.589 1.00 48.47 302 LYS A N 1
ATOM 2470 C CA . LYS A 1 302 ? 22.523 -56.586 -25.259 1.00 48.47 302 LYS A CA 1
ATOM 2471 C C . LYS A 1 302 ? 21.661 -57.317 -24.221 1.00 48.47 302 LYS A C 1
ATOM 2473 O O . LYS A 1 302 ? 22.006 -57.301 -23.039 1.00 48.47 302 LYS A O 1
ATOM 2478 N N . GLN A 1 303 ? 20.545 -57.919 -24.634 1.00 49.31 303 GLN A N 1
ATOM 2479 C CA . GLN A 1 303 ? 19.670 -58.711 -23.759 1.00 49.31 303 GLN A CA 1
ATOM 2480 C C . GLN A 1 303 ? 19.502 -60.180 -24.179 1.00 49.31 303 GLN A C 1
ATOM 2482 O O . GLN A 1 303 ? 18.768 -60.885 -23.490 1.00 49.31 303 GLN A O 1
ATOM 2487 N N . ASP A 1 304 ? 20.226 -60.642 -25.203 1.00 42.09 304 ASP A N 1
ATOM 2488 C CA . ASP A 1 304 ? 20.329 -62.062 -25.575 1.00 42.09 304 ASP A CA 1
ATOM 2489 C C . ASP A 1 304 ? 21.767 -62.578 -25.388 1.00 42.09 304 ASP A C 1
ATOM 2491 O O . ASP A 1 304 ? 22.715 -61.860 -25.788 1.00 42.09 304 ASP A O 1
#

Radius of gyration: 29.33 Å; chains: 1; bounding box: 78×83×72 Å

Organism: Fagus sylvatica (NCBI:txid28930)

Sequence (304 aa):
MWLKTDGFIEQVRGWWSSSTFPSSPSHIMASKLKALKMDLKQWNLTKFGNIDFQQRKLLYALHELEVLRENRVLSEAEKSAKARMITDLEKNIYLEEICWQQKSQALWLKEGDKNTKYFHKHLHIEETNRRLMLDGLDFSSISVEDATRLERPFEEEEIFNVVSNMKGDKSPGPDGFSMAFYHACWTILKEDLMAVFLEFHTFGTFERRLNATFLTLIPKKTNVVEVRDFRPISLVGSVYKILAKVLANRLRLVMEDIISPSQNAFVKGRQITDSVLIANECLDSRIKEGFDADNKKEFKEKQD

pLDDT: mean 82.44, std 14.16, range [42.09, 98.12]

InterPro domains:
  IPR052343 Diverse Retrotransposon and Effector-Associated Protein [PTHR46890] (106-286)

Secondary structure (DSSP, 8-state):
-GGGSTTHHHHHHHHHHH----S-HHHHHHHHHHHHHHHHHHHHHHHT--HHHHHHHHHHHHHHHHHHHHHSPPPHHHHHHHHHHHHHHHHHHHHHHHHHHHHHHHHHHHHHGGGHHHHHHHHT------PPP-TT-------HHHHHHHHSPPPHHHHHHHHHHS-TTSPP-TT---HHHHHHTHHHHHHHHHHHHHHHHHHS---GGGG-EEEEEEESSSS--SGGGEEEEEEE-HHHHHHHHHHHHHHTTTHHHHS-TT--SSSTT--HHHHHHHHHHHHHHHHHTT--TTHHHHTTTT--

Foldseek 3Di:
DLLPDPCSLVVLLVQLVVQDDPDALQVSLLVSLQSVVVVVVVCCCVPCNPLVVLLVVLVVLLVVLVVVVVVDDDDPVSVVVNVVSVVVNVVSVVVVVVVCLLCVVVVCVVVVVVPPPVVVVVVPPPPDDDDDDPPPDDFQDDDPVLVCQLLDADDLVLLVVLLVPDDQSDAAFPSSHGSVNCVSNVVSCSVSLSSQSVVCSVPVDHDVSQQHWDWDWDACDDPDDDSVRTDTDTRHHPSVVSVVVSSVVSCLVCVVRGDDPQPQPPHPPGHPVVNVVVVVVVVVVVVVVDPDPVVVVVVVVVPD